Protein AF-A0A3A5BA33-F1 (afdb_monomer_lite)

Structure (mmCIF, N/CA/C/O backbone):
data_AF-A0A3A5BA33-F1
#
_entry.id   AF-A0A3A5BA33-F1
#
loop_
_atom_site.group_PDB
_atom_site.id
_atom_site.type_symbol
_atom_site.label_atom_id
_atom_site.label_alt_id
_atom_site.label_comp_id
_atom_site.label_asym_id
_atom_site.label_entity_id
_atom_site.label_seq_id
_atom_site.pdbx_PDB_ins_code
_atom_site.Cartn_x
_atom_site.Cartn_y
_atom_site.Cartn_z
_atom_site.occupancy
_atom_site.B_iso_or_equiv
_atom_site.auth_seq_id
_atom_site.auth_comp_id
_atom_site.auth_asym_id
_atom_site.auth_atom_id
_atom_site.pdbx_PDB_model_num
ATOM 1 N N . MET A 1 1 ? -35.620 1.285 -36.862 1.00 45.31 1 MET A N 1
ATOM 2 C CA . MET A 1 1 ? -35.862 0.108 -36.001 1.00 45.31 1 MET A CA 1
ATOM 3 C C . MET A 1 1 ? -34.728 0.017 -34.991 1.00 45.31 1 MET A C 1
ATOM 5 O O . MET A 1 1 ? -33.613 -0.303 -35.372 1.00 45.31 1 MET A O 1
ATOM 9 N N . THR A 1 2 ? -34.977 0.395 -33.740 1.00 48.56 2 THR A N 1
ATOM 10 C CA . THR A 1 2 ? -34.015 0.332 -32.630 1.00 48.56 2 THR A CA 1
ATOM 11 C C . THR A 1 2 ? -34.179 -1.003 -31.908 1.00 48.56 2 THR A C 1
ATOM 13 O O . THR A 1 2 ? -35.131 -1.205 -31.159 1.00 48.56 2 THR A O 1
ATOM 16 N N . THR A 1 3 ? -33.273 -1.949 -32.148 1.00 50.78 3 THR A N 1
ATOM 17 C CA . THR A 1 3 ? -33.215 -3.200 -31.384 1.00 50.78 3 THR A CA 1
ATOM 18 C C . THR A 1 3 ? -32.638 -2.907 -30.003 1.00 50.78 3 THR A C 1
ATOM 20 O O . THR A 1 3 ? -31.429 -2.738 -29.847 1.00 50.78 3 THR A O 1
ATOM 23 N N . ALA A 1 4 ? -33.508 -2.812 -28.997 1.00 50.12 4 ALA A N 1
ATOM 24 C CA . ALA A 1 4 ? -33.097 -2.751 -27.603 1.00 50.12 4 ALA A CA 1
ATOM 25 C C . ALA A 1 4 ? -32.413 -4.074 -27.224 1.00 50.12 4 ALA A C 1
ATOM 27 O O . ALA A 1 4 ? -33.044 -5.131 -27.214 1.00 50.12 4 ALA A O 1
ATOM 28 N N . PHE A 1 5 ? -31.116 -4.022 -26.916 1.00 50.19 5 PHE A N 1
ATOM 29 C CA . PHE A 1 5 ? -30.411 -5.137 -26.292 1.00 50.19 5 PHE A CA 1
ATOM 30 C C . PHE A 1 5 ? -31.021 -5.374 -24.904 1.00 50.19 5 PHE A C 1
ATOM 32 O O . PHE A 1 5 ? -30.797 -4.604 -23.971 1.00 50.19 5 PHE A O 1
ATOM 39 N N . SER A 1 6 ? -31.821 -6.432 -24.765 1.00 60.12 6 SER A N 1
ATOM 40 C CA . SER A 1 6 ? -32.267 -6.915 -23.459 1.00 60.12 6 SER A CA 1
ATOM 41 C C . SER A 1 6 ? -31.045 -7.444 -22.710 1.00 60.12 6 SER A C 1
ATOM 43 O O . SER A 1 6 ? -30.457 -8.457 -23.095 1.00 60.12 6 SER A O 1
ATOM 45 N N . ALA A 1 7 ? -30.617 -6.729 -21.669 1.00 63.56 7 ALA A N 1
ATOM 46 C CA . ALA A 1 7 ? -29.543 -7.189 -20.803 1.00 63.56 7 ALA A CA 1
ATOM 47 C C . ALA A 1 7 ? -29.973 -8.508 -20.146 1.00 63.56 7 ALA A C 1
ATOM 49 O O . ALA A 1 7 ? -30.936 -8.557 -19.378 1.00 63.56 7 ALA A O 1
ATOM 50 N N . LYS A 1 8 ? -29.265 -9.593 -20.474 1.00 69.50 8 LYS A N 1
ATOM 51 C CA . LYS A 1 8 ? -29.532 -10.925 -19.930 1.00 69.50 8 LYS A CA 1
ATOM 52 C C . LYS A 1 8 ? -29.418 -10.864 -18.405 1.00 69.50 8 LYS A C 1
ATOM 54 O O . LYS A 1 8 ? -28.415 -10.377 -17.883 1.00 69.50 8 LYS A O 1
ATOM 59 N N . ALA A 1 9 ? -30.447 -11.338 -17.701 1.00 68.19 9 ALA A N 1
ATOM 60 C CA . ALA A 1 9 ? -30.462 -11.318 -16.244 1.00 68.19 9 ALA A CA 1
ATOM 61 C C . ALA A 1 9 ? -29.200 -12.009 -15.686 1.00 68.19 9 ALA A C 1
ATOM 63 O O . ALA A 1 9 ? -28.807 -13.064 -16.199 1.00 68.19 9 ALA A O 1
ATOM 64 N N . PRO A 1 10 ? -28.552 -11.439 -14.653 1.00 70.62 10 PRO A N 1
ATOM 65 C CA . PRO A 1 10 ? -27.340 -12.014 -14.085 1.00 70.62 10 PRO A CA 1
ATOM 66 C C . PRO A 1 10 ? -27.610 -13.434 -13.579 1.00 70.62 10 PRO A C 1
ATOM 68 O O . PRO A 1 10 ? -28.709 -13.731 -13.110 1.00 70.62 10 PRO A O 1
ATOM 71 N N . GLY A 1 11 ? -26.616 -14.319 -13.679 1.00 81.31 11 GLY A N 1
ATOM 72 C CA . GLY A 1 11 ? -26.767 -15.730 -13.314 1.00 81.31 11 GLY A CA 1
ATOM 73 C C . GLY A 1 11 ? -27.239 -15.933 -11.868 1.00 81.31 11 GLY A C 1
ATOM 74 O O . GLY A 1 11 ? -26.974 -15.109 -10.991 1.00 81.31 11 GLY A O 1
ATOM 75 N N . ARG A 1 12 ? -27.908 -17.065 -11.603 1.00 82.00 12 ARG A N 1
ATOM 76 C CA . ARG A 1 12 ? -28.512 -17.409 -10.295 1.00 82.00 12 ARG A CA 1
ATOM 77 C C . ARG A 1 12 ? -27.544 -17.246 -9.112 1.00 82.00 12 ARG A C 1
ATOM 79 O O . ARG A 1 12 ? -27.952 -16.844 -8.029 1.00 82.00 12 ARG A O 1
ATOM 86 N N . TRP A 1 13 ? -26.255 -17.507 -9.335 1.00 72.12 13 TRP A N 1
ATOM 87 C CA . TRP A 1 13 ? -25.196 -17.355 -8.335 1.00 72.12 13 TRP A CA 1
ATOM 88 C C . TRP A 1 13 ? -24.899 -15.883 -7.992 1.00 72.12 13 TRP A C 1
ATOM 90 O O . TRP A 1 13 ? -24.805 -15.542 -6.816 1.00 72.12 13 TRP A O 1
ATOM 100 N N . VAL A 1 14 ? -24.848 -14.988 -8.988 1.00 74.00 14 VAL A N 1
ATOM 101 C CA . VAL A 1 14 ? -24.676 -13.537 -8.780 1.00 74.00 14 VAL A CA 1
ATOM 102 C C . VAL A 1 14 ? -25.861 -12.977 -7.999 1.00 74.00 14 VAL A C 1
ATOM 104 O O . VAL A 1 14 ? -25.680 -12.215 -7.051 1.00 74.00 14 VAL A O 1
ATOM 107 N N . GLN A 1 15 ? -27.076 -13.398 -8.360 1.00 79.50 15 GLN A N 1
ATOM 108 C CA . GLN A 1 15 ? -28.296 -12.994 -7.660 1.00 79.50 15 GLN A CA 1
ATOM 109 C C . GLN A 1 15 ? -28.296 -13.468 -6.202 1.00 79.50 15 GLN A C 1
ATOM 111 O O . GLN A 1 15 ? -28.684 -12.708 -5.317 1.00 79.50 15 GLN A O 1
ATOM 116 N N . SER A 1 16 ? -27.806 -14.683 -5.937 1.00 84.44 16 SER A N 1
ATOM 117 C CA . SER A 1 16 ? -27.668 -15.213 -4.577 1.00 84.44 16 SER A CA 1
ATOM 118 C C . SER A 1 16 ? -26.686 -14.393 -3.738 1.00 84.44 16 SER A C 1
ATOM 120 O O . SER A 1 16 ? -27.016 -14.024 -2.615 1.00 84.44 16 SER A O 1
ATOM 122 N N . ILE A 1 17 ? -25.504 -14.069 -4.273 1.00 80.38 17 ILE A N 1
ATOM 123 C CA . ILE A 1 17 ? -24.504 -13.256 -3.561 1.00 80.38 17 ILE A CA 1
ATOM 124 C C . ILE A 1 17 ? -25.058 -11.855 -3.285 1.00 80.38 17 ILE A C 1
ATOM 126 O O . ILE A 1 17 ? -24.987 -11.370 -2.155 1.00 80.38 17 ILE A O 1
ATOM 130 N N . ALA A 1 18 ? -25.658 -11.220 -4.295 1.00 77.31 18 ALA A N 1
ATOM 131 C CA . ALA A 1 18 ? -26.282 -9.910 -4.147 1.00 77.31 18 ALA A CA 1
ATOM 132 C C . ALA A 1 18 ? -27.419 -9.932 -3.109 1.00 77.31 18 ALA A C 1
ATOM 134 O O . ALA A 1 18 ? -27.542 -9.003 -2.309 1.00 77.31 18 ALA A O 1
ATOM 135 N N . GLY A 1 19 ? -28.213 -11.007 -3.085 1.00 77.31 19 GLY A N 1
ATOM 136 C CA . GLY A 1 19 ? -29.248 -11.251 -2.083 1.00 77.31 19 GLY A CA 1
ATOM 137 C C . GLY A 1 19 ? -28.677 -11.330 -0.669 1.00 77.31 19 GLY A C 1
ATOM 138 O O . GLY A 1 19 ? -29.121 -10.582 0.201 1.00 77.31 19 GLY A O 1
ATOM 139 N N . SER A 1 20 ? -27.648 -12.153 -0.453 1.00 79.62 20 SER A N 1
ATOM 140 C CA . SER A 1 20 ? -26.980 -12.285 0.849 1.00 79.62 20 SER A CA 1
ATOM 141 C C . SER A 1 20 ? -26.376 -10.963 1.326 1.00 79.62 20 SER A C 1
ATOM 143 O O . SER A 1 20 ? -26.617 -10.552 2.459 1.00 79.62 20 SER A O 1
ATOM 145 N N . LEU A 1 21 ? -25.668 -10.235 0.455 1.00 79.62 21 LEU A N 1
ATOM 146 C CA . LEU A 1 21 ? -25.101 -8.922 0.789 1.00 79.62 21 LEU A CA 1
ATOM 147 C C . LEU A 1 21 ? -26.187 -7.897 1.139 1.00 79.62 21 LEU A C 1
ATOM 149 O O . LEU A 1 21 ? -26.013 -7.090 2.055 1.00 79.62 21 LEU A O 1
ATOM 153 N N . ARG A 1 22 ? -27.326 -7.929 0.439 1.00 80.56 22 ARG A N 1
ATOM 154 C CA . ARG A 1 22 ? -28.466 -7.052 0.732 1.00 80.56 22 ARG A CA 1
ATOM 155 C C . ARG A 1 22 ? -29.096 -7.386 2.082 1.00 80.56 22 ARG A C 1
ATOM 157 O O . ARG A 1 22 ? -29.464 -6.465 2.808 1.00 80.56 22 ARG A O 1
ATOM 164 N N . THR A 1 23 ? -29.206 -8.667 2.420 1.00 79.88 23 THR A N 1
ATOM 165 C CA . THR A 1 23 ? -29.701 -9.127 3.723 1.00 79.88 23 THR A CA 1
ATOM 166 C C . THR A 1 23 ? -28.765 -8.691 4.849 1.00 79.88 23 THR A C 1
ATOM 168 O O . THR A 1 23 ? -29.213 -8.011 5.770 1.00 79.88 23 THR A O 1
ATOM 171 N N . GLU A 1 24 ? -27.461 -8.948 4.736 1.00 79.38 24 GLU A N 1
ATOM 172 C CA . GLU A 1 24 ? -26.465 -8.505 5.724 1.00 79.38 24 GLU A CA 1
ATOM 173 C C . GLU A 1 24 ? -26.444 -6.978 5.877 1.00 79.38 24 GLU A C 1
ATOM 175 O O . GLU A 1 24 ? -26.423 -6.464 6.995 1.00 79.38 24 GLU A O 1
ATOM 180 N N . SER A 1 25 ? -26.543 -6.225 4.775 1.00 81.19 25 SER A N 1
ATOM 181 C CA . SER A 1 25 ? -26.645 -4.762 4.836 1.00 81.19 25 SER A CA 1
ATOM 182 C C . SER A 1 25 ? -27.906 -4.282 5.555 1.00 81.19 25 SER A C 1
ATOM 184 O O . SER A 1 25 ? -27.864 -3.207 6.149 1.00 81.19 25 SER A O 1
ATOM 186 N N . LYS A 1 26 ? -29.027 -5.009 5.469 1.00 81.25 26 LYS A N 1
ATOM 187 C CA . LYS A 1 26 ? -30.270 -4.658 6.177 1.00 81.25 26 LYS A CA 1
ATOM 188 C C . LYS A 1 26 ? -30.182 -4.976 7.667 1.00 81.25 26 LYS A C 1
ATOM 190 O O . LYS A 1 26 ? -30.697 -4.208 8.467 1.00 81.25 26 LYS A O 1
ATOM 195 N N . ILE A 1 27 ? -29.541 -6.090 8.021 1.00 83.94 27 ILE A N 1
ATOM 196 C CA . ILE A 1 27 ? -29.442 -6.558 9.409 1.00 83.94 27 ILE A CA 1
ATOM 197 C C . ILE A 1 27 ? -28.356 -5.789 10.172 1.00 83.94 27 ILE A C 1
ATOM 199 O O . ILE A 1 27 ? -28.574 -5.375 11.305 1.00 83.94 27 ILE A O 1
ATOM 203 N N . ARG A 1 28 ? -27.178 -5.605 9.562 1.00 83.56 28 ARG A N 1
ATOM 204 C CA . ARG A 1 28 ? -25.961 -5.101 10.230 1.00 83.56 28 ARG A CA 1
ATOM 205 C C . ARG A 1 28 ? -25.471 -3.747 9.710 1.00 83.56 28 ARG A C 1
ATOM 207 O O . ARG A 1 28 ? -24.575 -3.151 10.301 1.00 83.56 28 ARG A O 1
ATOM 214 N N . GLY A 1 29 ? -26.046 -3.248 8.616 1.00 85.88 29 GLY A N 1
ATOM 215 C CA . GLY A 1 29 ? -25.705 -1.952 8.027 1.00 85.88 29 GLY A CA 1
ATOM 216 C C . GLY A 1 29 ? -24.531 -1.981 7.039 1.00 85.88 29 GLY A C 1
ATOM 217 O O . GLY A 1 29 ? -23.688 -2.878 7.024 1.00 85.88 29 GLY A O 1
ATOM 218 N N . ARG A 1 30 ? -24.443 -0.939 6.203 1.00 84.75 30 ARG A N 1
ATOM 219 C CA . ARG A 1 30 ? -23.340 -0.738 5.239 1.00 84.75 30 ARG A CA 1
ATOM 220 C C . ARG A 1 30 ? -21.959 -0.576 5.900 1.00 84.75 30 ARG A C 1
ATOM 222 O O . ARG A 1 30 ? -20.997 -1.097 5.334 1.00 84.75 30 ARG A O 1
ATOM 229 N N . PRO A 1 31 ? -21.819 0.078 7.074 1.00 84.94 31 PRO A N 1
ATOM 230 C CA . PRO A 1 31 ? -20.528 0.176 7.755 1.00 84.94 31 PRO A CA 1
ATOM 231 C C . PRO A 1 31 ? -19.942 -1.186 8.146 1.00 84.94 31 PRO A C 1
ATOM 233 O O . PRO A 1 31 ? -18.729 -1.365 8.047 1.00 84.94 31 PRO A O 1
ATOM 236 N N . PHE A 1 32 ? -20.786 -2.159 8.516 1.00 88.25 32 PHE A N 1
ATOM 237 C CA . PHE A 1 32 ? -20.356 -3.527 8.819 1.00 88.25 32 PHE A CA 1
ATOM 238 C C . PHE A 1 32 ? -19.726 -4.204 7.595 1.00 88.25 32 PHE A C 1
ATOM 240 O O . PHE A 1 32 ? -18.617 -4.733 7.683 1.00 88.25 32 PHE A O 1
ATOM 247 N N . LEU A 1 33 ? -20.388 -4.125 6.435 1.00 91.38 33 LEU A N 1
ATOM 248 C CA . LEU A 1 33 ? -19.847 -4.659 5.181 1.00 91.38 33 LEU A CA 1
ATOM 249 C C . LEU A 1 33 ? -18.532 -3.973 4.798 1.00 91.38 33 LEU A C 1
ATOM 251 O O . LEU A 1 33 ? -17.579 -4.645 4.411 1.00 91.38 33 LEU A O 1
ATOM 255 N N . ALA A 1 34 ? -18.453 -2.649 4.957 1.00 93.19 34 ALA A N 1
ATOM 256 C CA . ALA A 1 34 ? -17.237 -1.899 4.663 1.00 93.19 34 ALA A CA 1
ATOM 257 C C . ALA A 1 34 ? -16.069 -2.298 5.587 1.00 93.19 34 ALA A C 1
ATOM 259 O O . ALA A 1 34 ? -14.928 -2.428 5.135 1.00 93.19 34 ALA A O 1
ATOM 260 N N . ALA A 1 35 ? -16.344 -2.546 6.870 1.00 92.12 35 ALA A N 1
ATOM 261 C CA . ALA A 1 35 ? -15.345 -3.034 7.817 1.00 92.12 35 ALA A CA 1
ATOM 262 C C . ALA A 1 35 ? -14.827 -4.432 7.434 1.00 92.12 35 ALA A C 1
ATOM 264 O O . ALA A 1 35 ? -13.615 -4.652 7.435 1.00 92.12 35 ALA A O 1
ATOM 265 N N . TRP A 1 36 ? -15.710 -5.354 7.042 1.00 94.88 36 TRP A N 1
ATOM 266 C CA . TRP A 1 36 ? -15.307 -6.683 6.567 1.00 94.88 36 TRP A CA 1
ATOM 267 C C . TRP A 1 36 ? -14.510 -6.629 5.269 1.00 94.88 36 TRP A C 1
ATOM 269 O O . TRP A 1 36 ? -13.433 -7.219 5.189 1.00 94.88 36 TRP A O 1
ATOM 279 N N . ALA A 1 37 ? -14.983 -5.866 4.284 1.00 96.69 37 ALA A N 1
ATOM 280 C CA . ALA A 1 37 ? -14.265 -5.676 3.031 1.00 96.69 37 ALA A CA 1
ATOM 281 C C . ALA A 1 37 ? -12.861 -5.095 3.264 1.00 96.69 37 ALA A C 1
ATOM 283 O O . ALA A 1 37 ? -11.931 -5.464 2.558 1.00 96.69 37 ALA A O 1
ATOM 284 N N . HIS A 1 38 ? -12.675 -4.239 4.277 1.00 97.94 38 HIS A N 1
ATOM 285 C CA . HIS A 1 38 ? -11.367 -3.658 4.600 1.00 97.94 38 HIS A CA 1
ATOM 286 C C . HIS A 1 38 ? -10.391 -4.681 5.184 1.00 97.94 38 HIS A C 1
ATOM 288 O O . HIS A 1 38 ? -9.204 -4.657 4.862 1.00 97.94 38 HIS A O 1
ATOM 294 N N . ARG A 1 39 ? -10.892 -5.605 6.012 1.00 98.12 39 ARG A N 1
ATOM 295 C CA . ARG A 1 39 ? -10.098 -6.719 6.553 1.00 98.12 39 ARG A CA 1
ATOM 296 C C . ARG A 1 39 ? -9.702 -7.689 5.450 1.00 98.12 39 ARG A C 1
ATOM 298 O O . ARG A 1 39 ? -8.534 -8.039 5.345 1.00 98.12 39 ARG A O 1
ATOM 305 N N . ILE A 1 40 ? -10.666 -8.080 4.615 1.00 98.31 40 ILE A N 1
ATOM 306 C CA . ILE A 1 40 ? -10.432 -8.991 3.490 1.00 98.31 40 ILE A CA 1
ATOM 307 C C . ILE A 1 40 ? -9.439 -8.366 2.511 1.00 98.31 40 ILE A C 1
ATOM 309 O O . ILE A 1 40 ? -8.470 -9.024 2.144 1.00 98.31 40 ILE A O 1
ATOM 313 N N . SER A 1 41 ? -9.618 -7.091 2.142 1.00 98.69 41 SER A N 1
ATOM 314 C CA . SER A 1 41 ? -8.661 -6.408 1.273 1.00 98.69 41 SER A CA 1
ATOM 315 C C . SER A 1 41 ? -7.279 -6.333 1.918 1.00 98.69 41 SER A C 1
ATOM 317 O O . SER A 1 41 ? -6.301 -6.640 1.255 1.00 98.69 41 SER A O 1
ATOM 319 N N . GLY A 1 42 ? -7.183 -6.039 3.218 1.00 98.62 42 GLY A N 1
ATOM 320 C CA . GLY A 1 42 ? -5.911 -6.052 3.944 1.00 98.62 42 GLY A CA 1
ATOM 321 C C . GLY A 1 42 ? -5.204 -7.411 3.896 1.00 98.62 42 GLY A C 1
ATOM 322 O O . GLY A 1 42 ? -4.016 -7.464 3.599 1.00 98.62 42 GLY A O 1
ATOM 323 N N . ILE A 1 43 ? -5.930 -8.513 4.116 1.00 98.69 43 ILE A N 1
ATOM 324 C CA . ILE A 1 43 ? -5.374 -9.875 4.029 1.00 98.69 43 ILE A CA 1
ATOM 325 C C . ILE A 1 43 ? -4.874 -10.168 2.610 1.00 98.69 43 ILE A C 1
ATOM 327 O O . ILE A 1 43 ? -3.740 -10.613 2.445 1.00 98.69 43 ILE A O 1
ATOM 331 N N . VAL A 1 44 ? -5.690 -9.878 1.589 1.00 98.62 44 VAL A N 1
ATOM 332 C CA . VAL A 1 44 ? -5.309 -10.058 0.177 1.00 98.62 44 VAL A CA 1
ATOM 333 C C . VAL A 1 44 ? -4.046 -9.262 -0.151 1.00 98.62 44 VAL A C 1
ATOM 335 O O . VAL A 1 44 ? -3.134 -9.799 -0.772 1.00 98.62 44 VAL A O 1
ATOM 338 N N . L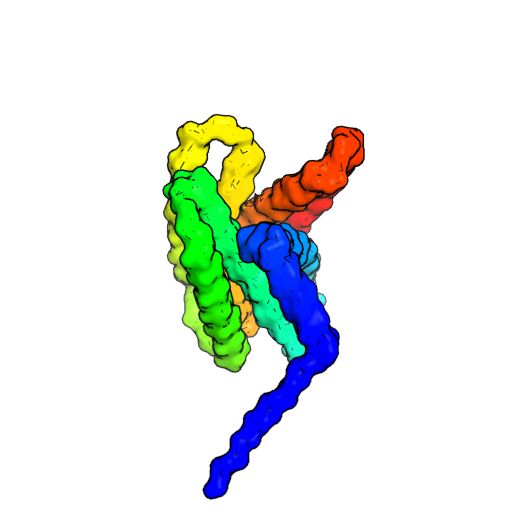EU A 1 45 ? -3.957 -8.012 0.307 1.00 98.75 45 LEU A N 1
ATOM 339 C CA . LEU A 1 45 ? -2.799 -7.155 0.065 1.00 98.75 45 LEU A CA 1
ATOM 340 C C . LEU A 1 45 ? -1.541 -7.646 0.778 1.00 98.75 45 LEU A C 1
ATOM 342 O O . LEU A 1 45 ? -0.471 -7.579 0.188 1.00 98.75 45 LEU A O 1
ATOM 346 N N . VAL A 1 46 ? -1.635 -8.176 2.001 1.00 98.69 46 VAL A N 1
ATOM 347 C CA . VAL A 1 46 ? -0.460 -8.749 2.679 1.00 98.69 46 VAL A CA 1
ATOM 348 C C . VAL A 1 46 ? 0.064 -9.970 1.925 1.00 98.69 46 VAL A C 1
ATOM 350 O O . VAL A 1 46 ? 1.263 -10.056 1.663 1.00 98.69 46 VAL A O 1
ATOM 353 N N . LEU A 1 47 ? -0.830 -10.875 1.515 1.00 98.44 47 LEU A N 1
ATOM 354 C CA . LEU A 1 47 ? -0.451 -12.034 0.703 1.00 98.44 47 LEU A CA 1
ATOM 355 C C . LEU A 1 47 ? 0.173 -11.600 -0.629 1.00 98.44 47 LEU A C 1
ATOM 357 O O . LEU A 1 47 ? 1.190 -12.158 -1.043 1.00 98.44 47 LEU A O 1
ATOM 361 N N . TYR A 1 48 ? -0.398 -10.576 -1.268 1.00 98.44 48 TYR A N 1
ATOM 362 C CA . TYR A 1 48 ? 0.154 -10.019 -2.494 1.00 98.44 48 TYR A CA 1
ATOM 363 C C . TYR A 1 48 ? 1.528 -9.385 -2.274 1.00 98.44 48 TYR A C 1
ATOM 365 O O . TYR A 1 48 ? 2.426 -9.645 -3.060 1.00 98.44 48 TYR A O 1
ATOM 373 N N . VAL A 1 49 ? 1.740 -8.609 -1.208 1.00 98.44 49 VAL A N 1
ATOM 374 C CA . VAL A 1 49 ? 3.046 -7.998 -0.901 1.00 98.44 49 VAL A CA 1
ATOM 375 C C . VAL A 1 49 ? 4.117 -9.069 -0.709 1.00 98.44 49 VAL A C 1
ATOM 377 O O . VAL A 1 49 ? 5.219 -8.929 -1.231 1.00 98.44 49 VAL A O 1
ATOM 380 N N . TRP A 1 50 ? 3.803 -10.170 -0.026 1.00 98.06 50 TRP A N 1
ATOM 381 C CA . TRP A 1 50 ? 4.728 -11.299 0.096 1.00 98.06 50 TRP A CA 1
ATOM 382 C C . TRP A 1 50 ? 5.058 -11.922 -1.263 1.00 98.06 50 TRP A C 1
ATOM 384 O O . TRP A 1 50 ? 6.231 -12.070 -1.602 1.00 98.06 50 TRP A O 1
ATOM 394 N N . PHE A 1 51 ? 4.044 -12.222 -2.076 1.00 97.81 51 PHE A N 1
ATOM 395 C CA . PHE A 1 51 ? 4.235 -12.714 -3.444 1.00 97.81 51 PHE A CA 1
ATOM 396 C C . PHE A 1 51 ? 5.050 -11.739 -4.315 1.00 97.81 51 PHE A C 1
ATOM 398 O O . PHE A 1 51 ? 5.946 -12.147 -5.058 1.00 97.81 51 PHE A O 1
ATOM 405 N N . HIS A 1 52 ? 4.780 -10.445 -4.183 1.00 97.06 52 HIS A N 1
ATOM 406 C CA . HIS A 1 52 ? 5.435 -9.369 -4.910 1.00 97.06 52 HIS A CA 1
ATOM 407 C C . HIS A 1 52 ? 6.919 -9.271 -4.543 1.00 97.06 52 HIS A C 1
ATOM 409 O O . HIS A 1 52 ? 7.763 -9.248 -5.435 1.00 97.06 52 HIS A O 1
ATOM 415 N N . LEU A 1 53 ? 7.267 -9.324 -3.252 1.00 97.62 53 LEU A N 1
ATOM 416 C CA . LEU A 1 53 ? 8.664 -9.335 -2.803 1.00 97.62 53 LEU A CA 1
ATOM 417 C C . LEU A 1 53 ? 9.424 -10.580 -3.285 1.00 97.62 53 LEU A C 1
ATOM 419 O O . LEU A 1 53 ? 10.585 -10.466 -3.676 1.00 97.62 53 LEU A O 1
ATOM 423 N N . LEU A 1 54 ? 8.785 -11.756 -3.314 1.00 96.69 54 LEU A N 1
ATOM 424 C CA . LEU A 1 54 ? 9.401 -12.965 -3.884 1.00 96.69 54 LEU A CA 1
ATOM 425 C C . LEU A 1 54 ? 9.634 -12.825 -5.388 1.00 96.69 54 LEU A C 1
ATOM 427 O O . LEU A 1 54 ? 10.695 -13.205 -5.877 1.00 96.69 54 LEU A O 1
ATOM 431 N N . THR A 1 55 ? 8.678 -12.251 -6.113 1.00 96.56 55 THR A N 1
ATOM 432 C CA . THR A 1 55 ? 8.822 -11.985 -7.548 1.00 96.56 55 THR A CA 1
ATOM 433 C C . THR A 1 55 ? 9.969 -11.010 -7.806 1.00 96.56 55 THR A C 1
ATOM 435 O O . THR A 1 55 ? 10.860 -11.311 -8.600 1.00 96.56 55 THR A O 1
ATOM 438 N N . LEU A 1 56 ? 9.997 -9.877 -7.098 1.00 96.12 56 LEU A N 1
ATOM 439 C CA . LEU A 1 56 ? 11.049 -8.868 -7.236 1.00 96.12 56 LEU A CA 1
ATOM 440 C C . LEU A 1 56 ? 12.425 -9.395 -6.825 1.00 96.12 56 LEU A C 1
ATOM 442 O O . LEU A 1 56 ? 13.427 -8.969 -7.390 1.00 96.12 56 LEU A O 1
ATOM 446 N N . SER A 1 57 ? 12.499 -10.358 -5.900 1.00 95.31 57 SER A N 1
ATOM 447 C CA . SER A 1 57 ? 13.775 -10.985 -5.532 1.00 95.31 57 SER A CA 1
ATOM 448 C C . SER A 1 57 ? 14.477 -11.665 -6.716 1.00 95.31 57 SER A C 1
ATOM 450 O O . SER A 1 57 ? 15.693 -11.832 -6.679 1.00 95.31 57 SER A O 1
ATOM 452 N N . ALA A 1 58 ? 13.748 -11.999 -7.790 1.00 95.62 58 ALA A N 1
ATOM 453 C CA . ALA A 1 58 ? 14.331 -12.532 -9.017 1.00 95.62 58 ALA A CA 1
ATOM 454 C C . ALA A 1 58 ? 15.117 -11.490 -9.832 1.00 95.62 58 ALA A C 1
ATOM 456 O O . ALA A 1 58 ? 15.836 -11.894 -10.735 1.00 95.62 58 ALA A O 1
ATOM 457 N N . LEU A 1 59 ? 15.052 -10.188 -9.518 1.00 95.12 59 LEU A N 1
ATOM 458 C CA . LEU A 1 59 ? 15.847 -9.153 -10.202 1.00 95.12 59 LEU A CA 1
ATOM 459 C C . LEU A 1 59 ? 17.365 -9.368 -10.080 1.00 95.12 59 LEU A C 1
ATOM 461 O O . LEU A 1 59 ? 18.109 -8.870 -10.920 1.00 95.12 59 LEU A O 1
ATOM 465 N N . SER A 1 60 ? 17.834 -10.143 -9.092 1.00 91.81 60 SER A N 1
ATOM 466 C CA . SER A 1 60 ? 19.243 -10.560 -9.016 1.00 91.81 60 SER A CA 1
ATOM 467 C C . SER A 1 60 ? 19.678 -11.454 -10.187 1.00 91.81 60 SER A C 1
ATOM 469 O O . SER A 1 60 ? 20.870 -11.642 -10.403 1.00 91.81 60 SER A O 1
ATOM 471 N N . ASP A 1 61 ? 18.718 -12.030 -10.913 1.00 94.00 61 ASP A N 1
ATOM 472 C CA . ASP A 1 61 ? 18.894 -12.774 -12.159 1.00 94.00 61 ASP A CA 1
ATOM 473 C C . ASP A 1 61 ? 17.916 -12.208 -13.213 1.00 94.00 61 ASP A C 1
ATOM 475 O O . ASP A 1 61 ? 16.777 -12.678 -13.337 1.00 94.00 61 ASP A O 1
ATOM 479 N N . PRO A 1 62 ? 18.329 -11.180 -13.983 1.00 94.19 62 PRO A N 1
ATOM 480 C CA . PRO A 1 62 ? 17.458 -10.508 -14.946 1.00 94.19 62 PRO A CA 1
ATOM 481 C C . PRO A 1 62 ? 16.805 -11.450 -15.966 1.00 94.19 62 PRO A C 1
ATOM 483 O O . PRO A 1 62 ? 15.670 -11.211 -16.378 1.00 94.19 62 PRO A O 1
ATOM 486 N N . ALA A 1 63 ? 17.476 -12.541 -16.352 1.00 95.19 63 ALA A N 1
ATOM 487 C CA . ALA A 1 63 ? 16.913 -13.518 -17.281 1.00 95.19 63 ALA A CA 1
ATOM 488 C C . ALA A 1 63 ? 15.715 -14.247 -16.656 1.00 95.19 63 ALA A C 1
ATOM 490 O O . ALA A 1 63 ? 14.665 -14.387 -17.291 1.00 95.19 63 ALA A O 1
ATOM 491 N N . ARG A 1 64 ? 15.839 -14.652 -15.387 1.00 95.31 64 ARG A N 1
ATOM 492 C CA . ARG A 1 64 ? 14.741 -15.261 -14.628 1.00 95.31 64 ARG A CA 1
ATOM 493 C C . ARG A 1 64 ? 13.596 -14.283 -14.383 1.00 95.31 64 ARG A C 1
ATOM 495 O O . ARG A 1 64 ? 12.439 -14.665 -14.556 1.00 95.31 64 ARG A O 1
ATOM 502 N N . PHE A 1 65 ? 13.897 -13.039 -14.009 1.00 96.56 65 PHE A N 1
ATOM 503 C CA . PHE A 1 65 ? 12.869 -12.012 -13.823 1.00 96.56 65 PHE A CA 1
ATOM 504 C C . PHE A 1 65 ? 12.072 -11.779 -15.112 1.00 96.56 65 PHE A C 1
ATOM 506 O O . PHE A 1 65 ? 10.843 -11.858 -15.104 1.00 96.56 65 PHE A O 1
ATOM 513 N N . ASN A 1 66 ? 12.761 -11.598 -16.240 1.00 95.69 66 ASN A N 1
ATOM 514 C CA . ASN A 1 66 ? 12.118 -11.399 -17.539 1.00 95.69 66 ASN A CA 1
ATOM 515 C C . ASN A 1 66 ? 11.269 -12.614 -17.961 1.00 95.69 66 ASN A C 1
ATOM 517 O O . ASN A 1 66 ? 10.210 -12.446 -18.567 1.00 95.69 66 ASN A O 1
ATOM 521 N N . ALA A 1 67 ? 11.673 -13.839 -17.602 1.00 95.81 67 ALA A N 1
ATOM 522 C CA . ALA A 1 67 ? 10.856 -15.031 -17.829 1.00 95.81 67 ALA A CA 1
ATOM 523 C C . ALA A 1 67 ? 9.535 -15.000 -17.035 1.00 95.81 67 ALA A C 1
ATOM 525 O O . ALA A 1 67 ? 8.492 -15.358 -17.584 1.00 95.81 67 ALA A O 1
ATOM 526 N N . TYR A 1 68 ? 9.548 -14.527 -15.782 1.00 96.44 68 TYR A N 1
ATOM 527 C CA . TYR A 1 68 ? 8.317 -14.303 -15.011 1.00 96.44 68 TYR A CA 1
ATOM 528 C C . TYR A 1 68 ? 7.451 -13.205 -15.629 1.00 96.44 68 TYR A C 1
ATOM 530 O O . TYR A 1 68 ? 6.252 -13.409 -15.817 1.00 96.44 68 TYR A O 1
ATOM 538 N N . MET A 1 69 ? 8.052 -12.080 -16.022 1.00 96.94 69 MET A N 1
ATOM 539 C CA . MET A 1 69 ? 7.322 -10.965 -16.635 1.00 96.94 69 MET A CA 1
ATOM 540 C C . MET A 1 69 ? 6.693 -11.342 -17.980 1.00 96.94 69 MET A C 1
ATOM 542 O O . MET A 1 69 ? 5.616 -10.853 -18.310 1.00 96.94 69 MET A O 1
ATOM 546 N N . LYS A 1 70 ? 7.282 -12.284 -18.728 1.00 95.50 70 LYS A N 1
ATOM 547 C CA . LYS A 1 70 ? 6.651 -12.851 -19.930 1.00 95.50 70 LYS A CA 1
ATOM 548 C C . LYS A 1 70 ? 5.346 -13.589 -19.611 1.00 95.50 70 LYS A C 1
ATOM 550 O O . LYS A 1 70 ? 4.397 -13.507 -20.386 1.00 95.50 70 LYS A O 1
ATOM 555 N N . VAL A 1 71 ? 5.290 -14.307 -18.488 1.00 95.94 71 VAL A N 1
ATOM 556 C CA . VAL A 1 71 ? 4.060 -14.973 -18.029 1.00 95.94 71 VAL A CA 1
ATOM 557 C C . VAL A 1 71 ? 3.050 -13.936 -17.541 1.00 95.94 71 VAL A C 1
ATOM 559 O O . VAL A 1 71 ? 1.882 -13.994 -17.930 1.00 95.94 71 VAL A O 1
ATOM 562 N N . PHE A 1 72 ? 3.491 -12.962 -16.742 1.00 95.12 72 PHE A N 1
ATOM 563 C CA . PHE A 1 72 ? 2.610 -11.933 -16.176 1.00 95.12 72 PHE A CA 1
ATOM 564 C C . PHE A 1 72 ? 2.086 -10.942 -17.222 1.00 95.12 72 PHE A C 1
ATOM 566 O O . PHE A 1 72 ? 0.971 -10.451 -17.101 1.00 95.12 72 PHE A O 1
ATOM 573 N N . GLY A 1 73 ? 2.805 -10.757 -18.330 1.00 94.12 73 GLY A N 1
ATOM 574 C CA . GLY A 1 73 ? 2.326 -10.007 -19.491 1.00 94.12 73 GLY A CA 1
ATOM 575 C C . GLY A 1 73 ? 1.226 -10.708 -20.300 1.00 94.12 73 GLY A C 1
ATOM 576 O O . GLY A 1 73 ? 0.719 -10.129 -21.260 1.00 94.12 73 GLY A O 1
ATOM 577 N N . SER A 1 74 ? 0.842 -11.945 -19.962 1.00 95.56 74 SER A N 1
ATOM 578 C CA . SER A 1 74 ? -0.281 -12.615 -20.626 1.00 95.56 74 SER A CA 1
ATOM 579 C C . SER A 1 74 ? -1.632 -12.107 -20.111 1.00 95.56 74 SER A C 1
ATOM 581 O O . SER A 1 74 ? -1.779 -11.726 -18.950 1.00 95.56 74 SER A O 1
ATOM 583 N N . LEU A 1 75 ? -2.648 -12.128 -20.982 1.00 95.12 75 LEU A N 1
ATOM 584 C CA . LEU A 1 75 ? -3.954 -11.503 -20.739 1.00 95.12 75 LEU A CA 1
ATOM 585 C C . LEU A 1 75 ? -4.590 -11.826 -19.368 1.00 95.12 75 LEU A C 1
ATOM 587 O O . LEU A 1 75 ? -5.079 -10.893 -18.730 1.00 95.12 75 LEU A O 1
ATOM 591 N N . PRO A 1 76 ? -4.593 -13.083 -18.870 1.00 96.75 76 PRO A N 1
ATOM 592 C CA . PRO A 1 76 ? -5.177 -13.375 -17.563 1.00 96.75 76 PRO A CA 1
ATOM 593 C C . PRO A 1 76 ? -4.471 -12.642 -16.419 1.00 96.75 76 PRO A C 1
ATOM 595 O O . PRO A 1 76 ? -5.137 -12.163 -15.508 1.00 96.75 76 PRO A O 1
ATOM 598 N N . PHE A 1 77 ? -3.143 -12.529 -16.465 1.00 95.81 77 PHE A N 1
ATOM 599 C CA . PHE A 1 77 ? -2.364 -11.894 -15.404 1.00 95.81 77 PHE A CA 1
ATOM 600 C C . PHE A 1 77 ? -2.462 -10.372 -15.457 1.00 95.81 77 PHE A C 1
ATOM 602 O O . PHE A 1 77 ? -2.718 -9.769 -14.422 1.00 95.81 77 PHE A O 1
ATOM 609 N N . VAL A 1 78 ? -2.423 -9.765 -16.646 1.00 95.62 78 VAL A N 1
ATOM 610 C CA . VAL A 1 78 ? -2.683 -8.322 -16.810 1.00 95.62 78 VAL A CA 1
ATOM 611 C C . VAL A 1 78 ? -4.076 -7.952 -16.282 1.00 95.62 78 VAL A C 1
ATOM 613 O O . VAL A 1 78 ? -4.250 -6.946 -15.594 1.00 95.62 78 VAL A O 1
ATOM 616 N N . PHE A 1 79 ? -5.085 -8.792 -16.541 1.00 97.31 79 PHE A N 1
ATOM 617 C CA . PHE A 1 79 ? -6.417 -8.600 -15.968 1.00 97.31 79 PHE A CA 1
ATOM 618 C C . PHE A 1 79 ? -6.421 -8.730 -14.437 1.00 97.31 79 PHE A C 1
ATOM 620 O O . PHE A 1 79 ? -7.096 -7.953 -13.763 1.00 97.31 79 PHE A O 1
ATOM 627 N N . LEU A 1 80 ? -5.677 -9.689 -13.874 1.00 96.75 80 LEU A N 1
ATOM 628 C CA . LEU A 1 80 ? -5.548 -9.850 -12.423 1.00 96.75 80 LEU A CA 1
ATOM 629 C C . LEU A 1 80 ? -4.806 -8.678 -11.765 1.00 96.75 80 LEU A C 1
ATOM 631 O O . LEU A 1 80 ? -5.196 -8.275 -10.672 1.00 96.75 80 LEU A O 1
ATOM 635 N N . GLU A 1 81 ? -3.797 -8.102 -12.416 1.00 95.00 81 GLU A N 1
ATOM 636 C CA . GLU A 1 81 ? -3.096 -6.892 -11.962 1.00 95.00 81 GLU A CA 1
ATOM 637 C C . GLU A 1 81 ? -4.032 -5.680 -11.945 1.00 95.00 81 GLU A C 1
ATOM 639 O O . GLU A 1 81 ? -4.121 -4.967 -10.942 1.00 95.00 81 GLU A O 1
ATOM 644 N N . TRP A 1 82 ? -4.822 -5.496 -13.007 1.00 97.81 82 TRP A N 1
ATOM 645 C CA . TRP A 1 82 ? -5.868 -4.475 -13.023 1.00 97.81 82 TRP A CA 1
ATOM 646 C C . TRP A 1 82 ? -6.912 -4.716 -11.921 1.00 97.81 82 TRP A C 1
ATOM 648 O O . TRP A 1 82 ? -7.289 -3.793 -11.194 1.00 97.81 82 TRP A O 1
ATOM 658 N N . LEU A 1 83 ? -7.351 -5.965 -11.741 1.00 97.88 83 LEU A N 1
ATOM 659 C CA . LEU A 1 83 ? -8.316 -6.336 -10.706 1.00 97.88 83 LEU A CA 1
ATOM 660 C C . LEU A 1 83 ? -7.758 -6.111 -9.293 1.00 97.88 83 LEU A C 1
ATOM 662 O O . LEU A 1 83 ? -8.506 -5.704 -8.403 1.00 97.88 83 LEU A O 1
ATOM 666 N N . LEU A 1 84 ? -6.458 -6.323 -9.080 1.00 98.19 84 LEU A N 1
ATOM 667 C CA . LEU A 1 84 ? -5.772 -6.073 -7.812 1.00 98.19 84 LEU A CA 1
ATOM 668 C C . LEU A 1 84 ? -5.820 -4.595 -7.401 1.00 98.19 84 LEU A C 1
ATOM 670 O O . LEU A 1 84 ? -5.825 -4.288 -6.206 1.00 98.19 84 LEU A O 1
ATOM 674 N N . ALA A 1 85 ? -5.941 -3.667 -8.350 1.00 98.19 85 ALA A N 1
ATOM 675 C CA . ALA A 1 85 ? -6.118 -2.256 -8.027 1.00 98.19 85 ALA A CA 1
ATOM 676 C C . ALA A 1 85 ? -7.376 -2.001 -7.180 1.00 98.19 85 ALA A C 1
ATOM 678 O O . ALA A 1 85 ? -7.376 -1.083 -6.360 1.00 98.19 85 ALA A O 1
ATOM 679 N N . VAL A 1 86 ? -8.423 -2.828 -7.319 1.00 98.50 86 VAL A N 1
ATOM 680 C CA . VAL A 1 86 ? -9.676 -2.705 -6.555 1.00 98.50 86 VAL A CA 1
ATOM 681 C C . VAL A 1 86 ? -9.442 -2.854 -5.045 1.00 98.50 86 VAL A C 1
ATOM 683 O O . VAL A 1 86 ? -9.763 -1.911 -4.316 1.00 98.50 86 VAL A O 1
ATOM 686 N N . PRO A 1 87 ? -8.884 -3.967 -4.517 1.00 98.50 87 PRO A N 1
ATOM 687 C CA . PRO A 1 87 ? -8.581 -4.061 -3.095 1.00 98.50 87 PRO A CA 1
ATOM 688 C C . PRO A 1 87 ? -7.534 -3.038 -2.642 1.00 98.50 87 PRO A C 1
ATOM 690 O O . PRO A 1 87 ? -7.686 -2.549 -1.523 1.00 98.50 87 PRO A O 1
ATOM 693 N N . VAL A 1 88 ? -6.545 -2.658 -3.469 1.00 98.62 88 VAL A N 1
ATOM 694 C CA . VAL A 1 88 ? -5.565 -1.606 -3.115 1.00 98.62 88 VAL A CA 1
ATOM 695 C C . VAL A 1 88 ? -6.272 -0.281 -2.835 1.00 98.62 88 VAL A C 1
ATOM 697 O O . VAL A 1 88 ? -6.186 0.247 -1.721 1.00 98.62 88 VAL A O 1
ATOM 700 N N . ILE A 1 89 ? -7.006 0.246 -3.819 1.00 98.62 89 ILE A N 1
ATOM 701 C CA . ILE A 1 89 ? -7.608 1.576 -3.706 1.00 98.62 89 ILE A CA 1
ATOM 702 C C . ILE A 1 89 ? -8.750 1.586 -2.693 1.00 98.62 89 ILE A C 1
ATOM 704 O O . ILE A 1 89 ? -8.892 2.540 -1.926 1.00 98.62 89 ILE A O 1
ATOM 708 N N . TYR A 1 90 ? -9.525 0.501 -2.614 1.00 98.56 90 TYR A N 1
ATOM 709 C CA . TYR A 1 90 ? -10.548 0.361 -1.587 1.00 98.56 90 TYR A CA 1
ATOM 710 C C . TYR A 1 90 ? -9.927 0.359 -0.186 1.00 98.56 90 TYR A C 1
ATOM 712 O O . TYR A 1 90 ? -10.422 1.054 0.703 1.00 98.56 90 TYR A O 1
ATOM 720 N N . HIS A 1 91 ? -8.840 -0.391 0.030 1.00 98.69 91 HIS A N 1
ATOM 721 C CA . HIS A 1 91 ? -8.165 -0.429 1.325 1.00 98.69 91 HIS A CA 1
ATOM 722 C C . HIS A 1 91 ? -7.632 0.954 1.714 1.00 98.69 91 HIS A C 1
ATOM 724 O O . HIS A 1 91 ? -7.874 1.389 2.841 1.00 98.69 91 HIS A O 1
ATOM 730 N N . ALA A 1 92 ? -7.002 1.668 0.776 1.00 98.69 92 ALA A N 1
ATOM 731 C CA . ALA A 1 92 ? -6.493 3.019 0.993 1.00 98.69 92 ALA A CA 1
ATOM 732 C C . ALA A 1 92 ? -7.620 4.017 1.316 1.00 98.69 92 ALA A C 1
ATOM 734 O O . ALA A 1 92 ? -7.593 4.660 2.367 1.00 98.69 92 ALA A O 1
ATOM 735 N N . LEU A 1 93 ? -8.656 4.112 0.473 1.00 98.56 93 LEU A N 1
ATOM 736 C CA . LEU A 1 93 ? -9.753 5.072 0.654 1.00 98.56 93 LEU A CA 1
ATOM 737 C C . LEU A 1 93 ? -10.614 4.756 1.881 1.00 98.56 93 LEU A C 1
ATOM 739 O O . LEU A 1 93 ? -10.969 5.662 2.639 1.00 98.56 93 LEU A O 1
ATOM 743 N N . ASN A 1 94 ? -10.913 3.479 2.135 1.00 98.19 94 ASN A N 1
ATOM 744 C CA . ASN A 1 94 ? -11.628 3.092 3.346 1.00 98.19 94 ASN A CA 1
ATOM 745 C C . ASN A 1 94 ? -10.763 3.276 4.605 1.00 98.19 94 ASN A C 1
ATOM 747 O O . ASN A 1 94 ? -11.286 3.692 5.634 1.00 98.19 94 ASN A O 1
ATOM 751 N N . GLY A 1 95 ? -9.451 3.033 4.539 1.00 97.88 95 GLY A N 1
ATOM 752 C CA . GLY A 1 95 ? -8.523 3.372 5.623 1.00 97.88 95 GLY A CA 1
ATOM 753 C C . GLY A 1 95 ? -8.501 4.879 5.905 1.00 97.88 95 GLY A C 1
ATOM 754 O O . GLY A 1 95 ? -8.581 5.296 7.060 1.00 97.88 95 GLY A O 1
ATOM 755 N N . GLY A 1 96 ? -8.516 5.705 4.854 1.00 97.94 96 GLY A N 1
ATOM 756 C CA . GLY A 1 96 ? -8.684 7.156 4.954 1.00 97.94 96 GLY A CA 1
ATOM 757 C C . GLY A 1 96 ? -9.997 7.554 5.637 1.00 97.94 96 GLY A C 1
ATOM 758 O O . GLY A 1 96 ? -9.990 8.399 6.532 1.00 97.94 96 GLY A O 1
ATOM 759 N N . ARG A 1 97 ? -11.116 6.891 5.306 1.00 97.12 97 ARG A N 1
ATOM 760 C CA . ARG A 1 97 ? -12.402 7.059 6.015 1.00 97.12 97 ARG A CA 1
ATOM 761 C C . ARG A 1 97 ? -12.263 6.781 7.515 1.00 97.12 97 ARG A C 1
ATOM 763 O O . ARG A 1 97 ? -12.761 7.574 8.313 1.00 97.12 97 ARG A O 1
ATOM 770 N N . LEU A 1 98 ? -11.570 5.706 7.902 1.00 95.94 98 LEU A N 1
ATOM 771 C CA . LEU A 1 98 ? -11.322 5.384 9.314 1.00 95.94 98 LEU A CA 1
ATOM 772 C C . LEU A 1 98 ? -10.473 6.463 9.999 1.00 95.94 98 LEU A C 1
ATOM 774 O O . LEU A 1 98 ? -10.832 6.911 11.083 1.00 95.94 98 LEU A O 1
ATOM 778 N N . ILE A 1 99 ? -9.417 6.960 9.348 1.00 96.88 99 ILE A N 1
ATOM 779 C CA . ILE A 1 99 ? -8.593 8.061 9.877 1.00 96.88 99 ILE A CA 1
ATOM 780 C C . ILE A 1 99 ? -9.427 9.336 10.075 1.00 96.88 99 ILE A C 1
ATOM 782 O O . ILE A 1 99 ? -9.331 9.979 11.123 1.00 96.88 99 ILE A O 1
ATOM 786 N N . LEU A 1 100 ? -10.277 9.699 9.108 1.00 97.00 100 LEU A N 1
ATOM 787 C CA . LEU A 1 100 ? -11.184 10.848 9.220 1.00 97.00 100 LEU A CA 1
ATOM 788 C C . LEU A 1 100 ? -12.169 10.685 10.385 1.00 97.00 100 LEU A C 1
ATOM 790 O O . LEU A 1 100 ? -12.452 11.646 11.106 1.00 97.00 100 LEU A O 1
ATOM 794 N N . TYR A 1 101 ? -12.677 9.473 10.592 1.00 95.25 101 TYR A N 1
ATOM 795 C CA . TYR A 1 101 ? -13.557 9.174 11.712 1.00 95.25 101 TYR A CA 1
ATOM 796 C C . TYR A 1 101 ? -12.815 9.268 13.057 1.00 95.25 101 TYR A C 1
ATOM 798 O O . TYR A 1 101 ? -13.279 9.944 13.977 1.00 95.25 101 TYR A O 1
ATOM 806 N N . GLU A 1 102 ? -11.657 8.623 13.178 1.00 94.75 102 GLU A N 1
ATOM 807 C CA . GLU A 1 102 ? -10.917 8.473 14.436 1.00 94.75 102 GLU A CA 1
ATOM 808 C C . GLU A 1 102 ? -10.214 9.771 14.863 1.00 94.75 102 GLU A C 1
ATOM 810 O O . GLU A 1 102 ? -10.293 10.153 16.029 1.00 94.75 102 GLU A O 1
ATOM 815 N N . LEU A 1 103 ? -9.550 10.471 13.935 1.00 95.62 103 LEU A N 1
ATOM 816 C CA . LEU A 1 103 ? -8.663 11.601 14.257 1.00 95.62 103 LEU A CA 1
ATOM 817 C C . LEU A 1 103 ? -9.288 12.976 14.004 1.00 95.62 103 LEU A C 1
ATOM 819 O O . LEU A 1 103 ? -8.878 13.964 14.615 1.00 95.62 103 LEU A O 1
ATOM 823 N N . PHE A 1 104 ? -10.270 13.051 13.105 1.00 94.56 104 PHE A N 1
ATOM 824 C CA . PHE A 1 104 ? -10.925 14.308 12.718 1.00 94.56 104 PHE A CA 1
ATOM 825 C C . PHE A 1 104 ? -12.384 14.377 13.158 1.00 94.56 104 PHE A C 1
ATOM 827 O O . PHE A 1 104 ? -13.061 15.359 12.871 1.00 94.56 104 PHE A O 1
ATOM 834 N N . GLN A 1 105 ? -12.869 13.343 13.852 1.00 94.31 105 GLN A N 1
ATOM 835 C CA . GLN A 1 105 ? -14.238 13.257 14.353 1.00 94.31 105 GLN A CA 1
ATOM 836 C C . GLN A 1 105 ? -15.305 13.420 13.256 1.00 94.31 105 GLN A C 1
ATOM 838 O O . GLN A 1 105 ? -16.447 13.777 13.539 1.00 94.31 105 GLN A O 1
ATOM 843 N N . ASN A 1 106 ? -14.973 13.133 11.993 1.00 95.56 106 ASN A N 1
ATOM 844 C CA . ASN A 1 106 ? -15.944 13.226 10.913 1.00 95.56 106 ASN A CA 1
ATOM 845 C C . ASN A 1 106 ? -16.938 12.060 11.016 1.00 95.56 106 ASN A C 1
ATOM 847 O O . ASN A 1 106 ? -16.611 10.915 10.711 1.00 95.56 106 ASN A O 1
ATOM 851 N N . ARG A 1 107 ? -18.171 12.362 11.433 1.00 94.25 107 ARG A N 1
ATOM 852 C CA . ARG A 1 107 ? -19.258 11.379 11.606 1.00 94.25 107 ARG A CA 1
ATOM 853 C C . ARG A 1 107 ? -20.118 11.171 10.358 1.00 94.25 107 ARG A C 1
ATOM 855 O O . ARG A 1 107 ? -21.067 10.399 10.388 1.00 94.25 107 ARG A O 1
ATOM 862 N N . ARG A 1 108 ? -19.787 11.829 9.245 1.00 93.75 108 ARG A N 1
ATOM 863 C CA . ARG A 1 108 ? -20.516 11.725 7.970 1.00 93.75 108 ARG A CA 1
ATOM 864 C C . ARG A 1 108 ? -20.098 10.466 7.198 1.00 93.75 108 ARG A C 1
ATOM 866 O O . ARG A 1 108 ? -19.573 10.550 6.091 1.00 93.75 108 ARG A O 1
ATOM 873 N N . ASP A 1 109 ? -20.275 9.301 7.811 1.00 89.94 109 ASP A N 1
ATOM 874 C CA . ASP A 1 109 ? -19.705 8.041 7.327 1.00 89.94 109 ASP A CA 1
ATOM 875 C C . ASP A 1 109 ? -20.294 7.596 5.978 1.00 89.94 109 ASP A C 1
ATOM 877 O O . ASP A 1 109 ? -19.564 7.209 5.067 1.00 89.94 109 ASP A O 1
ATOM 881 N N . GLU A 1 110 ? -21.610 7.743 5.800 1.00 90.44 110 GLU A N 1
ATOM 882 C CA . GLU A 1 110 ? -22.289 7.322 4.572 1.00 90.44 110 GLU A CA 1
ATOM 883 C C . GLU A 1 110 ? -21.814 8.076 3.327 1.00 90.44 110 GLU A C 1
ATOM 885 O O . GLU A 1 110 ? -21.599 7.468 2.276 1.00 90.44 110 GLU A O 1
ATOM 890 N N . ILE A 1 111 ? -21.658 9.401 3.425 1.00 94.50 111 ILE A N 1
ATOM 891 C CA . ILE A 1 111 ? -21.217 10.219 2.289 1.00 94.50 111 ILE A CA 1
ATOM 892 C C . ILE A 1 111 ? -19.741 9.967 1.985 1.00 94.50 111 ILE A C 1
ATOM 894 O O . ILE A 1 111 ? -19.385 9.836 0.817 1.00 94.50 111 ILE A O 1
ATOM 898 N N . VAL A 1 112 ? -18.891 9.811 3.008 1.00 95.69 112 VAL A N 1
ATOM 899 C CA . VAL A 1 112 ? -17.473 9.483 2.798 1.00 95.69 112 VAL A CA 1
ATOM 900 C C . VAL A 1 112 ? -17.322 8.101 2.170 1.00 95.69 112 VAL A C 1
ATOM 902 O O . VAL A 1 112 ? -16.517 7.943 1.258 1.00 95.69 112 VAL A O 1
ATOM 905 N N . LEU A 1 113 ? -18.129 7.115 2.573 1.00 94.38 113 LEU A N 1
ATOM 906 C CA . LEU A 1 113 ? -18.124 5.792 1.948 1.00 94.38 113 LEU A CA 1
ATOM 907 C C . LEU A 1 113 ? -18.569 5.847 0.476 1.00 94.38 113 LEU A C 1
ATOM 909 O O . LEU A 1 113 ? -17.966 5.181 -0.364 1.00 94.38 113 LEU A O 1
ATOM 913 N N . LYS A 1 114 ? -19.582 6.658 0.134 1.00 95.19 114 LYS A N 1
ATOM 914 C 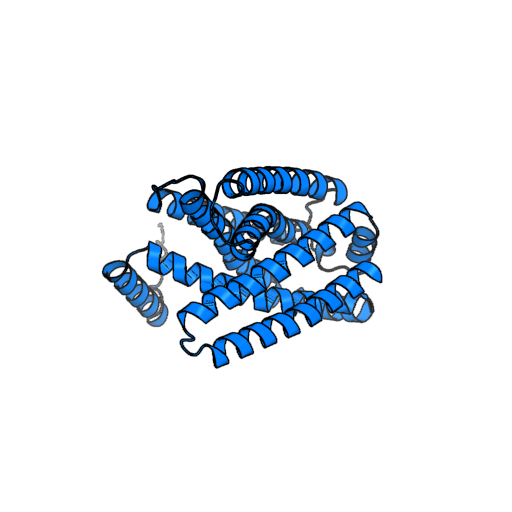CA . LYS A 1 114 ? -19.985 6.881 -1.269 1.00 95.19 114 LYS A CA 1
ATOM 915 C C . LYS A 1 114 ? -18.840 7.477 -2.093 1.00 95.19 114 LYS A C 1
ATOM 917 O O . LYS A 1 114 ? -18.581 6.991 -3.190 1.00 95.19 114 LYS A O 1
ATOM 922 N N . TRP A 1 115 ? -18.129 8.468 -1.553 1.00 97.19 115 TRP A N 1
ATOM 923 C CA . TRP A 1 115 ? -16.950 9.045 -2.206 1.00 97.19 115 TRP A CA 1
ATOM 924 C C . TRP A 1 115 ? -15.799 8.050 -2.328 1.00 97.19 115 TRP A C 1
ATOM 926 O O . TRP A 1 115 ? -15.187 7.985 -3.386 1.00 97.19 115 TRP A O 1
ATOM 936 N N . ALA A 1 116 ? -15.538 7.232 -1.306 1.00 96.50 116 ALA A N 1
ATOM 937 C CA . ALA A 1 116 ? -14.520 6.185 -1.375 1.00 96.50 116 ALA A CA 1
ATOM 938 C C . ALA A 1 116 ? -14.808 5.189 -2.513 1.00 96.50 116 ALA A C 1
ATOM 940 O O . ALA A 1 116 ? -13.902 4.818 -3.253 1.00 96.50 116 ALA A O 1
ATOM 941 N N . ILE A 1 117 ? -16.075 4.806 -2.703 1.00 96.12 117 ILE A N 1
ATOM 942 C CA . ILE A 1 117 ? -16.487 3.935 -3.813 1.00 96.12 117 ILE A CA 1
ATOM 943 C C . ILE A 1 117 ? -16.345 4.658 -5.159 1.00 96.12 117 ILE A C 1
ATOM 945 O O . ILE A 1 117 ? -15.775 4.095 -6.089 1.00 96.12 117 ILE A O 1
ATOM 949 N N . GLY A 1 118 ? -16.840 5.895 -5.271 1.00 98.12 118 GLY A N 1
ATOM 950 C CA . GLY A 1 118 ? -16.792 6.662 -6.520 1.00 98.12 118 GLY A CA 1
ATOM 951 C C . GLY A 1 118 ? -15.364 6.964 -6.982 1.00 98.12 118 GLY A C 1
ATOM 952 O O . GLY A 1 118 ? -15.020 6.701 -8.131 1.00 98.12 118 GLY A O 1
ATOM 953 N N . LEU A 1 119 ? -14.515 7.453 -6.074 1.00 98.38 119 LEU A N 1
ATOM 954 C CA . LEU A 1 119 ? -13.103 7.729 -6.349 1.00 98.38 119 LEU A CA 1
ATOM 955 C C . LEU A 1 119 ? -12.313 6.443 -6.603 1.00 98.38 119 LEU A C 1
ATOM 957 O O . LEU A 1 119 ? -11.457 6.431 -7.480 1.00 98.38 119 LEU A O 1
ATOM 961 N N . GLY A 1 120 ? -12.623 5.357 -5.888 1.00 98.44 120 GLY A N 1
ATOM 962 C CA . GLY A 1 120 ? -12.020 4.049 -6.140 1.00 98.44 120 GLY A CA 1
ATOM 963 C C . GLY A 1 120 ? -12.347 3.529 -7.540 1.00 98.44 120 GLY A C 1
ATOM 964 O O . GLY A 1 120 ? -11.446 3.131 -8.269 1.00 98.44 120 GLY A O 1
ATOM 965 N N . GLY A 1 121 ? -13.617 3.611 -7.950 1.00 98.44 121 GLY A N 1
ATOM 966 C CA . GLY A 1 121 ? -14.045 3.236 -9.299 1.00 98.44 121 GLY A CA 1
ATOM 967 C C . GLY A 1 121 ? -13.397 4.095 -10.387 1.00 98.44 121 GLY A C 1
ATOM 968 O O . GLY A 1 121 ? -12.919 3.555 -11.382 1.00 98.44 121 GLY A O 1
ATOM 969 N N . LEU A 1 122 ? -13.318 5.414 -10.174 1.00 98.62 122 LEU A N 1
ATOM 970 C CA . LEU A 1 122 ? -12.622 6.323 -11.087 1.00 98.62 122 LEU A CA 1
ATOM 971 C C . LEU A 1 122 ? -11.131 5.975 -11.202 1.00 98.62 122 LEU A C 1
ATOM 973 O O . LEU A 1 122 ? -10.613 5.898 -12.310 1.00 98.62 122 LEU A O 1
ATOM 977 N N . TYR A 1 123 ? -10.451 5.721 -10.083 1.00 98.69 123 TYR A N 1
ATOM 978 C CA . TYR A 1 123 ? -9.044 5.320 -10.079 1.00 98.69 123 TYR A CA 1
ATOM 979 C C . TYR A 1 123 ? -8.823 4.011 -10.848 1.00 98.69 123 TYR A C 1
ATOM 981 O O . TYR A 1 123 ? -7.961 3.960 -11.719 1.00 98.69 123 TYR A O 1
ATOM 989 N N . THR A 1 124 ? -9.620 2.969 -10.583 1.00 98.62 124 THR A N 1
ATOM 990 C CA . THR A 1 124 ? -9.502 1.677 -11.281 1.00 98.62 124 THR A CA 1
ATOM 991 C C . THR A 1 124 ? -9.782 1.806 -12.782 1.00 98.62 124 THR A C 1
ATOM 993 O O . THR A 1 124 ? -9.117 1.152 -13.586 1.00 98.62 124 THR A O 1
ATOM 996 N N . LEU A 1 125 ? -10.733 2.660 -13.178 1.00 98.50 125 LEU A N 1
ATOM 997 C CA . LEU A 1 125 ? -10.996 2.961 -14.587 1.00 98.50 125 LEU A CA 1
ATOM 998 C C . LEU A 1 125 ? -9.797 3.656 -15.242 1.00 98.50 125 LEU A C 1
ATOM 1000 O O . LEU A 1 125 ? -9.340 3.207 -16.288 1.00 98.50 125 LEU A O 1
ATOM 1004 N N . LEU A 1 126 ? -9.283 4.725 -14.627 1.00 98.25 126 LEU A N 1
ATOM 1005 C CA . LEU A 1 126 ? -8.137 5.470 -15.153 1.00 98.25 126 LEU A CA 1
ATOM 1006 C C . LEU A 1 126 ? -6.890 4.589 -15.251 1.00 98.25 126 LEU A C 1
ATOM 1008 O O . LEU A 1 126 ? -6.204 4.630 -16.266 1.00 98.25 126 LEU A O 1
ATOM 1012 N N . LEU A 1 127 ? -6.637 3.746 -14.247 1.00 98.31 127 LEU A N 1
ATOM 1013 C CA . LEU A 1 127 ? -5.552 2.771 -14.295 1.00 98.31 127 LEU A CA 1
ATOM 1014 C C . LEU A 1 127 ? -5.715 1.820 -15.486 1.00 98.31 127 LEU A C 1
ATOM 1016 O O . LEU A 1 127 ? -4.766 1.624 -16.232 1.00 98.31 127 LEU A O 1
ATOM 1020 N N . GLY A 1 128 ? -6.919 1.279 -15.703 1.00 98.06 128 GLY A N 1
ATOM 1021 C CA . GLY A 1 128 ? -7.198 0.417 -16.854 1.00 98.06 128 GLY A CA 1
ATOM 1022 C C . GLY A 1 128 ? -6.980 1.127 -18.194 1.00 98.06 128 GLY A C 1
ATOM 1023 O O . GLY A 1 128 ? -6.398 0.546 -19.105 1.00 98.06 128 GLY A O 1
ATOM 1024 N N . LEU A 1 129 ? -7.379 2.398 -18.306 1.00 98.06 129 LEU A N 1
ATOM 1025 C CA . LEU A 1 129 ? -7.120 3.212 -19.498 1.00 98.06 129 LEU A CA 1
ATOM 1026 C C . LEU A 1 129 ? -5.617 3.414 -19.738 1.00 98.06 129 LEU A C 1
ATOM 1028 O O . LEU A 1 129 ? -5.169 3.271 -20.873 1.00 98.06 129 LEU A O 1
ATOM 1032 N N . PHE A 1 130 ? -4.837 3.690 -18.689 1.00 97.44 130 PHE A N 1
ATOM 1033 C CA . PHE A 1 130 ? -3.381 3.819 -18.807 1.00 97.44 130 PHE A CA 1
ATOM 1034 C C . PHE A 1 130 ? -2.694 2.490 -19.117 1.00 97.44 130 PHE A C 1
ATOM 1036 O O . PHE A 1 130 ? -1.787 2.476 -19.932 1.00 97.44 130 PHE A O 1
ATOM 1043 N N . MET A 1 131 ? -3.160 1.365 -18.572 1.00 97.12 131 MET A N 1
ATOM 1044 C CA . MET A 1 131 ? -2.629 0.044 -18.934 1.00 97.12 131 MET A CA 1
ATOM 1045 C C . MET A 1 131 ? -2.868 -0.291 -20.414 1.00 97.12 131 MET A C 1
ATOM 1047 O O . MET A 1 131 ? -2.034 -0.950 -21.030 1.00 97.12 131 MET A O 1
ATOM 1051 N N . VAL A 1 132 ? -3.995 0.154 -20.985 1.00 96.88 132 VAL A N 1
ATOM 1052 C CA . VAL A 1 132 ? -4.303 -0.023 -22.415 1.00 96.88 132 VAL A CA 1
ATOM 1053 C C . VAL A 1 132 ? -3.462 0.903 -23.292 1.00 96.88 132 VAL A C 1
ATOM 1055 O O . VAL A 1 132 ? -3.006 0.475 -24.349 1.00 96.88 132 VAL A O 1
ATOM 1058 N N . ALA A 1 133 ? -3.268 2.156 -22.878 1.00 97.50 133 ALA A N 1
ATOM 1059 C CA . ALA A 1 133 ? -2.461 3.115 -23.627 1.00 97.50 133 ALA A CA 1
ATOM 1060 C C . ALA A 1 133 ? -0.957 2.784 -23.543 1.00 97.50 133 ALA A C 1
ATOM 1062 O O . ALA A 1 133 ? -0.289 2.677 -24.568 1.00 97.50 133 ALA A O 1
ATOM 1063 N N . GLY A 1 134 ? -0.445 2.552 -22.332 1.00 96.12 134 GLY A N 1
ATOM 1064 C CA . GLY A 1 134 ? 0.877 1.991 -22.041 1.00 96.12 134 GLY A CA 1
ATOM 1065 C C . GLY A 1 134 ? 2.070 2.845 -22.476 1.00 96.12 134 GLY A C 1
ATOM 1066 O O . GLY A 1 134 ? 3.205 2.365 -22.471 1.00 96.12 134 GLY A O 1
ATOM 1067 N N . ASP A 1 135 ? 1.837 4.088 -22.874 1.00 96.31 135 ASP A N 1
ATOM 1068 C CA . ASP A 1 135 ? 2.799 4.986 -23.507 1.00 96.31 135 ASP A CA 1
ATOM 1069 C C . ASP A 1 135 ? 3.071 6.248 -22.674 1.00 96.31 135 ASP A C 1
ATOM 1071 O O . ASP A 1 135 ? 3.824 7.130 -23.094 1.00 96.31 135 ASP A O 1
ATOM 1075 N N . GLN A 1 136 ? 2.517 6.327 -21.462 1.00 96.88 136 GLN A N 1
ATOM 1076 C CA . GLN A 1 136 ? 2.692 7.464 -20.567 1.00 96.88 136 GLN A CA 1
ATOM 1077 C C . GLN A 1 136 ? 4.126 7.491 -20.032 1.00 96.88 136 GLN A C 1
ATOM 1079 O O . GLN A 1 136 ? 4.643 6.503 -19.517 1.00 96.88 136 GLN A O 1
ATOM 1084 N N . GLN A 1 137 ? 4.763 8.657 -20.114 1.00 94.56 137 GLN A N 1
ATOM 1085 C CA . GLN A 1 137 ? 6.132 8.861 -19.651 1.00 94.56 137 GLN A CA 1
ATOM 1086 C C . GLN A 1 137 ? 6.174 9.960 -18.597 1.00 94.56 137 GLN A C 1
ATOM 1088 O O . GLN A 1 137 ? 5.642 11.054 -18.785 1.00 94.56 137 GLN A O 1
ATOM 1093 N N . ILE A 1 138 ? 6.851 9.679 -17.488 1.00 95.94 138 ILE A N 1
ATOM 1094 C CA . ILE A 1 138 ? 7.193 10.671 -16.474 1.00 95.94 138 ILE A CA 1
ATOM 1095 C C . ILE A 1 138 ? 8.523 10.286 -15.831 1.00 95.94 138 ILE A C 1
ATOM 1097 O O . ILE A 1 138 ? 8.789 9.117 -15.563 1.00 95.94 138 ILE A O 1
ATOM 1101 N N . SER A 1 139 ? 9.370 11.280 -15.569 1.00 96.38 139 SER A N 1
ATOM 1102 C CA . SER A 1 139 ? 10.627 11.068 -14.850 1.00 96.38 139 SER A CA 1
ATOM 1103 C C . SER A 1 139 ? 10.353 10.444 -13.478 1.00 96.38 139 SER A C 1
ATOM 1105 O O . SER A 1 139 ? 9.588 11.001 -12.688 1.00 96.38 139 SER A O 1
ATOM 1107 N N . ALA A 1 140 ? 10.986 9.303 -13.178 1.00 97.25 140 ALA A N 1
ATOM 1108 C CA . ALA A 1 140 ? 10.774 8.609 -11.909 1.00 97.25 140 ALA A CA 1
ATOM 1109 C C . ALA A 1 140 ? 11.114 9.501 -10.696 1.00 97.25 140 ALA A C 1
ATOM 1111 O O . ALA A 1 140 ? 10.255 9.642 -9.826 1.00 97.25 140 ALA A O 1
ATOM 1112 N N . PRO A 1 141 ? 12.280 10.186 -10.633 1.00 97.31 141 PRO A N 1
ATOM 1113 C CA . PRO A 1 141 ? 12.551 11.133 -9.551 1.00 97.31 141 PRO A CA 1
ATOM 1114 C C . PRO A 1 141 ? 11.489 12.230 -9.416 1.00 97.31 141 PRO A C 1
ATOM 1116 O O . PRO A 1 141 ? 11.097 12.561 -8.300 1.00 97.31 141 PRO A O 1
ATOM 1119 N N . LEU A 1 142 ? 10.984 12.761 -10.537 1.00 97.81 142 LEU A N 1
ATOM 1120 C CA . LEU A 1 142 ? 9.957 13.804 -10.526 1.00 97.81 142 LEU A CA 1
ATOM 1121 C C . LEU A 1 142 ? 8.623 13.282 -9.970 1.00 97.81 142 LEU A C 1
ATOM 1123 O O . LEU A 1 142 ? 8.018 13.911 -9.106 1.00 97.81 142 LEU A O 1
ATOM 1127 N N . PHE A 1 143 ? 8.170 12.112 -10.422 1.00 98.44 143 PHE A N 1
ATOM 1128 C CA . PHE A 1 143 ? 6.944 11.494 -9.916 1.00 98.44 143 PHE A CA 1
ATOM 1129 C C . PHE A 1 143 ? 7.034 11.224 -8.407 1.00 98.44 143 PHE A C 1
ATOM 1131 O O . PHE A 1 143 ? 6.121 11.547 -7.636 1.00 98.44 143 PHE A O 1
ATOM 1138 N N . TRP A 1 144 ? 8.162 10.660 -7.972 1.00 98.44 144 TRP A N 1
ATOM 1139 C CA . TRP A 1 144 ? 8.348 10.253 -6.586 1.00 98.44 144 TRP A CA 1
ATOM 1140 C C . TRP A 1 144 ? 8.626 11.423 -5.644 1.00 98.44 144 TRP A C 1
ATOM 1142 O O . TRP A 1 144 ? 8.221 11.334 -4.488 1.00 98.44 144 TRP A O 1
ATOM 1152 N N . VAL A 1 145 ? 9.204 12.545 -6.097 1.00 98.31 145 VAL A N 1
ATOM 1153 C CA . VAL A 1 145 ? 9.368 13.726 -5.228 1.00 98.31 145 VAL A CA 1
ATOM 1154 C C . VAL A 1 145 ? 8.021 14.356 -4.880 1.00 98.31 145 VAL A C 1
ATOM 1156 O O . VAL A 1 145 ? 7.760 14.610 -3.703 1.00 98.31 145 VAL A O 1
ATOM 1159 N N . TYR A 1 146 ? 7.117 14.518 -5.854 1.00 98.25 146 TYR A N 1
ATOM 1160 C CA . TYR A 1 146 ? 5.769 15.031 -5.583 1.00 98.25 146 TYR A CA 1
ATOM 1161 C C . TYR A 1 146 ? 4.964 14.067 -4.711 1.00 98.25 146 TYR A C 1
ATOM 1163 O O . TYR A 1 146 ? 4.327 14.487 -3.742 1.00 98.25 146 TYR A O 1
ATOM 1171 N N . THR A 1 147 ? 5.038 12.769 -5.011 1.00 98.50 147 THR A N 1
ATOM 1172 C CA . THR A 1 147 ? 4.342 11.735 -4.236 1.00 98.50 147 THR A CA 1
ATOM 1173 C C . THR A 1 147 ? 4.851 11.670 -2.796 1.00 98.50 147 THR A C 1
ATOM 1175 O O . THR A 1 147 ? 4.045 11.645 -1.862 1.00 98.50 147 THR A O 1
ATOM 1178 N N . ALA A 1 148 ? 6.171 11.676 -2.590 1.00 98.38 148 ALA A N 1
ATOM 1179 C CA . ALA A 1 148 ? 6.778 11.627 -1.264 1.00 98.38 148 ALA A CA 1
ATOM 1180 C C . ALA A 1 148 ? 6.471 12.893 -0.457 1.00 98.38 148 ALA A C 1
ATOM 1182 O O . ALA A 1 148 ? 6.127 12.787 0.719 1.00 98.38 148 ALA A O 1
ATOM 1183 N N . ALA A 1 149 ? 6.513 14.075 -1.082 1.00 98.56 149 ALA A N 1
ATOM 1184 C CA . ALA A 1 149 ? 6.145 15.329 -0.429 1.00 98.56 149 ALA A CA 1
ATOM 1185 C C . ALA A 1 149 ? 4.675 15.319 0.025 1.00 98.56 149 ALA A C 1
ATOM 1187 O O . ALA A 1 149 ? 4.390 15.562 1.200 1.00 98.56 149 ALA A O 1
ATOM 1188 N N . ALA A 1 150 ? 3.743 14.953 -0.862 1.00 98.56 150 ALA A N 1
ATOM 1189 C CA . ALA A 1 150 ? 2.320 14.878 -0.530 1.00 98.56 150 ALA A CA 1
ATOM 1190 C C . ALA A 1 150 ? 2.034 13.835 0.569 1.00 98.56 150 ALA A C 1
ATOM 1192 O O . ALA A 1 150 ? 1.309 14.116 1.530 1.00 98.56 150 ALA A O 1
ATOM 1193 N N . SER A 1 151 ? 2.651 12.654 0.474 1.00 98.50 151 SER A N 1
ATOM 1194 C CA . SER A 1 151 ? 2.540 11.593 1.487 1.00 98.50 151 SER A CA 1
ATOM 1195 C C . SER A 1 151 ? 3.129 12.031 2.828 1.00 98.50 151 SER A C 1
ATOM 1197 O O . SER A 1 151 ? 2.546 11.764 3.880 1.00 98.50 151 SER A O 1
ATOM 1199 N N . GLY A 1 152 ? 4.251 12.755 2.806 1.00 98.62 152 GLY A N 1
ATOM 1200 C CA . GLY A 1 152 ? 4.883 13.350 3.980 1.00 98.62 152 GLY A CA 1
ATOM 1201 C C . GLY A 1 152 ? 3.976 14.364 4.674 1.00 98.62 152 GLY A C 1
ATOM 1202 O O . GLY A 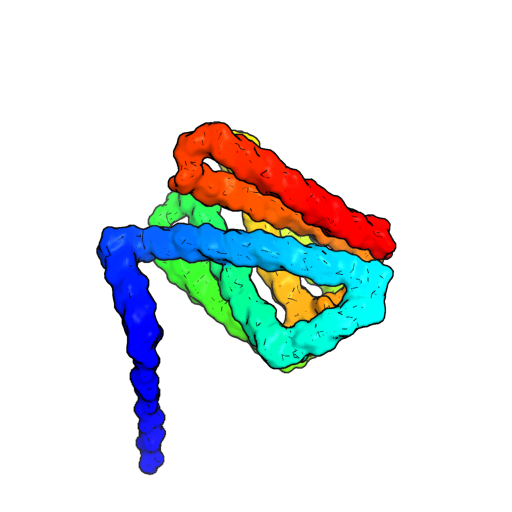1 152 ? 3.789 14.278 5.888 1.00 98.62 152 GLY A O 1
ATOM 1203 N N . CYS A 1 153 ? 3.330 15.259 3.918 1.00 98.62 153 CYS A N 1
ATOM 1204 C CA . CYS A 1 153 ? 2.354 16.208 4.458 1.00 98.62 153 CYS A CA 1
ATOM 1205 C C . CYS A 1 153 ? 1.168 15.498 5.131 1.00 98.62 153 CYS A C 1
ATOM 1207 O O . CYS A 1 153 ? 0.827 15.825 6.270 1.00 98.62 153 CYS A O 1
ATOM 1209 N N . LEU A 1 154 ? 0.565 14.496 4.479 1.00 98.19 154 LEU A N 1
ATOM 1210 C CA . LEU A 1 154 ? -0.540 13.728 5.072 1.00 98.19 154 LEU A CA 1
ATOM 1211 C C . LEU A 1 154 ? -0.105 12.983 6.338 1.00 98.19 154 LEU A C 1
ATOM 1213 O O . LEU A 1 154 ? -0.792 13.029 7.361 1.00 98.19 154 LEU A O 1
ATOM 1217 N N . THR A 1 155 ? 1.064 12.348 6.294 1.00 98.56 155 THR A N 1
ATOM 1218 C CA . THR A 1 155 ? 1.642 11.642 7.443 1.00 98.56 155 THR A CA 1
ATOM 1219 C C . THR A 1 155 ? 1.896 12.599 8.604 1.00 98.56 155 THR A C 1
ATOM 1221 O O . THR A 1 155 ? 1.555 12.290 9.745 1.00 98.56 155 THR A O 1
ATOM 1224 N N . TYR A 1 156 ? 2.426 13.792 8.329 1.00 98.50 156 TYR A N 1
ATOM 1225 C CA . TYR A 1 156 ? 2.655 14.825 9.336 1.00 98.50 156 TYR A CA 1
ATOM 1226 C C . TYR A 1 156 ? 1.353 15.291 10.002 1.00 98.50 156 TYR A C 1
ATOM 1228 O O . TYR A 1 156 ? 1.305 15.433 11.229 1.00 98.50 156 TYR A O 1
ATOM 1236 N N . ILE A 1 157 ? 0.278 15.472 9.229 1.00 98.00 157 ILE A N 1
ATOM 1237 C CA . ILE A 1 157 ? -1.044 15.811 9.776 1.00 98.00 157 ILE A CA 1
ATOM 1238 C C . ILE A 1 157 ? -1.531 14.694 10.713 1.00 98.00 157 ILE A C 1
ATOM 1240 O O . ILE A 1 157 ? -1.973 14.976 11.832 1.00 98.00 157 ILE A O 1
ATOM 1244 N N . VAL A 1 158 ? -1.409 13.428 10.295 1.00 98.06 158 VAL A N 1
ATOM 1245 C CA . VAL A 1 158 ? -1.781 12.264 11.117 1.00 98.06 158 VAL A CA 1
ATOM 1246 C C . VAL A 1 158 ? -0.965 12.228 12.412 1.00 98.06 158 VAL A C 1
ATOM 1248 O O . VAL A 1 158 ? -1.544 12.150 13.497 1.00 98.06 158 VAL A O 1
ATOM 1251 N N . ILE A 1 159 ? 0.360 12.370 12.329 1.00 98.19 159 ILE A N 1
ATOM 1252 C CA . ILE A 1 159 ? 1.251 12.447 13.497 1.00 98.19 159 ILE A CA 1
ATOM 1253 C C . ILE A 1 159 ? 0.806 13.568 14.441 1.00 98.19 159 ILE A C 1
ATOM 1255 O O . ILE A 1 159 ? 0.695 13.344 15.646 1.00 98.19 159 ILE A O 1
ATOM 1259 N N . SER A 1 160 ? 0.514 14.755 13.909 1.00 97.50 160 SER A N 1
ATOM 1260 C CA . SER A 1 160 ? 0.124 15.919 14.710 1.00 97.50 160 SER A CA 1
ATOM 1261 C C . SER A 1 160 ? -1.147 15.660 15.521 1.00 97.50 160 SER A C 1
ATOM 1263 O O . SER A 1 160 ? -1.196 15.995 16.704 1.00 97.50 160 SER A O 1
ATOM 1265 N N . LYS A 1 161 ? -2.146 14.987 14.934 1.00 96.12 161 LYS A N 1
ATOM 1266 C CA . LYS A 1 161 ? -3.372 14.582 15.646 1.00 96.12 161 LYS A CA 1
ATOM 1267 C C . LYS A 1 161 ? -3.128 13.470 16.667 1.00 96.12 161 LYS A C 1
ATOM 1269 O O . LYS A 1 161 ? -3.771 13.442 17.712 1.00 96.12 161 LYS A O 1
ATOM 1274 N N . LEU A 1 162 ? -2.192 12.565 16.394 1.00 96.19 162 LEU A N 1
ATOM 1275 C CA . LEU A 1 162 ? -1.887 11.433 17.271 1.00 96.19 162 LEU A CA 1
ATOM 1276 C C . LEU A 1 162 ? -1.024 11.800 18.479 1.00 96.19 162 LEU A C 1
ATOM 1278 O O . LEU A 1 162 ? -1.118 11.114 19.499 1.00 96.19 162 LEU A O 1
ATOM 1282 N N . ARG A 1 163 ? -0.192 12.848 18.396 1.00 93.00 163 ARG A N 1
ATOM 1283 C CA . ARG A 1 163 ? 0.694 13.283 19.496 1.00 93.00 163 ARG A CA 1
ATOM 1284 C C . ARG A 1 163 ? -0.066 13.545 20.794 1.00 93.00 163 ARG A C 1
ATOM 1286 O O . ARG A 1 163 ? 0.411 13.167 21.855 1.00 93.00 163 ARG A O 1
ATOM 1293 N N . ILE A 1 164 ? -1.266 14.106 20.684 1.00 89.38 164 ILE A N 1
ATOM 1294 C CA . ILE A 1 164 ? -2.149 14.412 21.817 1.00 89.38 164 ILE A CA 1
ATOM 1295 C C . ILE A 1 164 ? -3.048 13.236 22.233 1.00 89.38 164 ILE A C 1
ATOM 1297 O O . ILE A 1 164 ? -3.818 13.353 23.179 1.00 89.38 164 ILE A O 1
ATOM 1301 N N . SER A 1 165 ? -2.985 12.099 21.532 1.00 91.31 165 SER A N 1
ATOM 1302 C CA . SER A 1 165 ? -3.791 10.921 21.869 1.00 91.31 165 SER A CA 1
ATOM 1303 C C . SER A 1 165 ? -3.106 10.042 22.922 1.00 91.31 165 SER A C 1
ATOM 1305 O O . SER A 1 165 ? -1.894 9.813 22.862 1.00 91.31 165 SER A O 1
ATOM 1307 N N . GLY A 1 166 ? -3.895 9.455 23.826 1.00 92.19 166 GLY A N 1
ATOM 1308 C CA . GLY A 1 166 ? -3.447 8.432 24.785 1.00 92.19 166 GLY A CA 1
ATOM 1309 C C . GLY A 1 166 ? -3.247 7.033 24.181 1.00 92.19 166 GLY A C 1
ATOM 1310 O O . GLY A 1 166 ? -3.117 6.058 24.914 1.00 92.19 166 GLY A O 1
ATOM 1311 N N . ALA A 1 167 ? -3.264 6.900 22.850 1.00 95.25 167 ALA A N 1
ATOM 1312 C CA . ALA A 1 167 ? -3.171 5.608 22.179 1.00 95.25 167 ALA A CA 1
ATOM 1313 C C . ALA A 1 167 ? -1.767 4.983 22.289 1.00 95.25 167 ALA A C 1
ATOM 1315 O O . ALA A 1 167 ? -0.753 5.688 22.327 1.00 95.25 167 ALA A O 1
ATOM 1316 N N . SER A 1 168 ? -1.712 3.647 22.268 1.00 96.50 168 SER A N 1
ATOM 1317 C CA . SER A 1 168 ? -0.448 2.897 22.261 1.00 96.50 168 SER A CA 1
ATOM 1318 C C . SER A 1 168 ? 0.424 3.242 21.049 1.00 96.50 168 SER A C 1
ATOM 1320 O O . SER A 1 168 ? -0.086 3.558 19.970 1.00 96.50 168 SER A O 1
ATOM 1322 N N . ILE A 1 169 ? 1.745 3.125 21.204 1.00 97.00 169 ILE A N 1
ATOM 1323 C CA . ILE A 1 169 ? 2.693 3.418 20.122 1.00 97.00 169 ILE A CA 1
ATOM 1324 C C . ILE A 1 169 ? 2.458 2.545 18.884 1.00 97.00 169 ILE A C 1
ATOM 1326 O O . ILE A 1 169 ? 2.469 3.062 17.773 1.00 97.00 169 ILE A O 1
ATOM 1330 N N . PHE A 1 170 ? 2.155 1.255 19.052 1.00 96.81 170 PHE A N 1
ATOM 1331 C CA . PHE A 1 170 ? 1.919 0.357 17.919 1.00 96.81 170 PHE A CA 1
ATOM 1332 C C . PHE A 1 170 ? 0.666 0.745 17.126 1.00 96.81 170 PHE A C 1
ATOM 1334 O O . PHE A 1 170 ? 0.667 0.795 15.900 1.00 96.81 170 PHE A O 1
ATOM 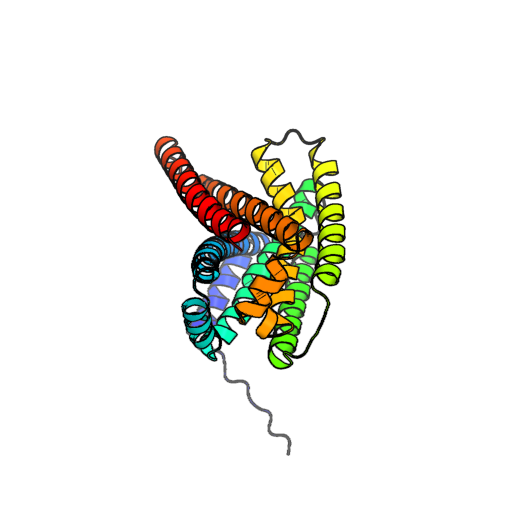1341 N N . TRP A 1 171 ? -0.401 1.120 17.830 1.00 97.19 171 TRP A N 1
ATOM 1342 C CA . TRP A 1 171 ? -1.599 1.619 17.167 1.00 97.19 171 TRP A CA 1
ATOM 1343 C C . TRP A 1 171 ? -1.332 2.940 16.427 1.00 97.19 171 TRP A C 1
ATOM 1345 O O . TRP A 1 171 ? -1.766 3.112 15.287 1.00 97.19 171 TRP A O 1
ATOM 1355 N N . LYS A 1 172 ? -0.559 3.856 17.032 1.00 98.12 172 LYS A N 1
ATOM 1356 C CA . LYS A 1 172 ? -0.140 5.107 16.377 1.00 98.12 172 LYS A CA 1
ATOM 1357 C C . LYS A 1 172 ? 0.648 4.818 15.100 1.00 98.12 172 LYS A C 1
ATOM 1359 O O . LYS A 1 172 ? 0.324 5.379 14.057 1.00 98.12 172 LYS A O 1
ATOM 1364 N N . LEU A 1 173 ? 1.625 3.913 15.153 1.00 98.25 173 LEU A N 1
ATOM 1365 C CA . LEU A 1 173 ? 2.420 3.514 13.991 1.00 98.25 173 LEU A CA 1
ATOM 1366 C C . LEU A 1 173 ? 1.559 2.899 12.877 1.00 98.25 173 LEU A C 1
ATOM 1368 O O . LEU A 1 173 ? 1.829 3.159 11.705 1.00 98.25 173 LEU A O 1
ATOM 1372 N N . GLN A 1 174 ? 0.476 2.180 13.198 1.00 98.31 174 GLN A N 1
ATOM 1373 C CA . GLN A 1 174 ? -0.467 1.686 12.182 1.00 98.31 174 GLN A CA 1
ATOM 1374 C C . GLN A 1 174 ? -1.133 2.831 11.415 1.00 98.31 174 GLN A C 1
ATOM 1376 O O . GLN A 1 174 ? -1.311 2.759 10.200 1.00 98.31 174 GLN A O 1
ATOM 1381 N N . ARG A 1 175 ? -1.517 3.902 12.117 1.00 98.12 175 ARG A N 1
ATOM 1382 C CA . ARG A 1 175 ? -2.161 5.067 11.493 1.00 98.12 175 ARG A CA 1
ATOM 1383 C C . ARG A 1 175 ? -1.164 5.948 10.753 1.00 98.12 175 ARG A C 1
ATOM 1385 O O . ARG A 1 175 ? -1.483 6.424 9.671 1.00 98.12 175 ARG A O 1
ATOM 1392 N N . ILE A 1 176 ? 0.045 6.109 11.289 1.00 98.62 176 ILE A N 1
ATOM 1393 C CA . ILE A 1 176 ? 1.138 6.849 10.641 1.00 98.62 176 ILE A CA 1
ATOM 1394 C C . ILE A 1 176 ? 1.547 6.155 9.337 1.00 98.62 176 ILE A C 1
ATOM 1396 O O . ILE A 1 176 ? 1.546 6.794 8.289 1.00 98.62 176 ILE A O 1
ATOM 1400 N N . SER A 1 177 ? 1.815 4.844 9.378 1.00 98.81 177 SER A N 1
ATOM 1401 C CA . SER A 1 177 ? 2.110 4.058 8.170 1.00 98.81 177 SER A CA 1
ATOM 1402 C C . SER A 1 177 ? 0.946 4.088 7.179 1.00 98.81 177 SER A C 1
ATOM 1404 O O . SER A 1 177 ? 1.175 4.283 5.993 1.00 98.81 177 SER A O 1
ATOM 1406 N N . GLY A 1 178 ? -0.305 3.996 7.646 1.00 98.56 178 GLY A N 1
ATOM 1407 C CA . GLY A 1 178 ? -1.485 4.135 6.789 1.00 98.56 178 GLY A CA 1
ATOM 1408 C C . GLY A 1 178 ? -1.594 5.509 6.118 1.00 98.56 178 GLY A C 1
ATOM 1409 O O . GLY A 1 178 ? -1.914 5.584 4.937 1.00 98.56 178 GLY A O 1
ATOM 1410 N N . GLY A 1 179 ? -1.281 6.592 6.838 1.00 98.38 179 GLY A N 1
ATOM 1411 C CA . GLY A 1 179 ? -1.245 7.951 6.290 1.00 98.38 179 GLY A CA 1
ATOM 1412 C C . GLY A 1 179 ? -0.183 8.126 5.202 1.00 98.38 179 GLY A C 1
ATOM 1413 O O . GLY A 1 179 ? -0.455 8.757 4.183 1.00 98.38 179 GLY A O 1
ATOM 1414 N N . PHE A 1 180 ? 0.986 7.507 5.379 1.00 98.69 180 PHE A N 1
ATOM 1415 C CA . PHE A 1 180 ? 2.044 7.476 4.367 1.00 98.69 180 PHE A CA 1
ATOM 1416 C C . PHE A 1 180 ? 1.655 6.629 3.145 1.00 98.69 180 PHE A C 1
ATOM 1418 O O . PHE A 1 180 ? 1.789 7.068 1.999 1.00 98.69 180 PHE A O 1
ATOM 1425 N N . LEU A 1 181 ? 1.134 5.423 3.382 1.00 98.81 181 LEU A N 1
ATOM 1426 C CA . LEU A 1 181 ? 0.749 4.470 2.339 1.00 98.81 181 LEU A CA 1
ATOM 1427 C C . LEU A 1 181 ? -0.476 4.921 1.537 1.00 98.81 181 LEU A C 1
ATOM 1429 O O . LEU A 1 181 ? -0.614 4.498 0.392 1.00 98.81 181 LEU A O 1
ATOM 1433 N N . PHE A 1 182 ? -1.331 5.784 2.096 1.00 98.44 182 PHE A N 1
ATOM 1434 C CA . PHE A 1 182 ? -2.549 6.275 1.444 1.00 98.44 182 PHE A CA 1
ATOM 1435 C C . PHE A 1 182 ? -2.286 6.775 0.015 1.00 98.44 182 PHE A C 1
ATOM 1437 O O . PHE A 1 182 ? -2.957 6.347 -0.928 1.00 98.44 182 PHE A O 1
ATOM 1444 N N . LEU A 1 183 ? -1.270 7.629 -0.149 1.00 98.00 183 LEU A N 1
ATOM 1445 C CA . LEU A 1 183 ? -0.813 8.071 -1.465 1.00 98.00 183 LEU A CA 1
ATOM 1446 C C . LEU A 1 183 ? 0.284 7.167 -2.019 1.00 98.00 183 LEU A C 1
ATOM 1448 O O . LEU A 1 183 ? 0.193 6.787 -3.178 1.00 98.00 183 LEU A O 1
ATOM 1452 N N . THR A 1 184 ? 1.279 6.779 -1.216 1.00 98.62 184 THR A N 1
ATOM 1453 C CA . THR A 1 184 ? 2.458 6.057 -1.727 1.00 98.62 184 THR A CA 1
ATOM 1454 C C . THR A 1 184 ? 2.100 4.722 -2.388 1.00 98.62 184 THR A C 1
ATOM 1456 O O . THR A 1 184 ? 2.598 4.439 -3.472 1.00 98.62 184 THR A O 1
ATOM 1459 N N . ALA A 1 185 ? 1.207 3.914 -1.803 1.00 98.44 185 ALA A N 1
ATOM 1460 C CA . ALA A 1 185 ? 0.821 2.623 -2.384 1.00 98.44 185 ALA A CA 1
ATOM 1461 C C . ALA A 1 185 ? -0.041 2.791 -3.649 1.00 98.44 185 ALA A C 1
ATOM 1463 O O . ALA A 1 185 ? 0.169 2.104 -4.647 1.00 98.44 185 ALA A O 1
ATOM 1464 N N . SER A 1 186 ? -0.975 3.748 -3.634 1.00 98.38 186 SER A N 1
ATOM 1465 C CA . SER A 1 186 ? -1.814 4.082 -4.795 1.00 98.38 186 SER A CA 1
ATOM 1466 C C . SER A 1 186 ? -0.979 4.658 -5.949 1.00 98.38 186 SER A C 1
ATOM 1468 O O . SER A 1 186 ? -1.216 4.353 -7.117 1.00 98.38 186 SER A O 1
ATOM 1470 N N . ALA A 1 187 ? 0.026 5.471 -5.627 1.00 98.50 187 ALA A N 1
ATOM 1471 C CA . ALA A 1 187 ? 0.971 6.032 -6.582 1.00 98.50 187 ALA A CA 1
ATOM 1472 C C . ALA A 1 187 ? 1.936 4.969 -7.117 1.00 98.50 187 ALA A C 1
ATOM 1474 O O . ALA A 1 187 ? 2.210 4.973 -8.309 1.00 98.50 187 ALA A O 1
ATOM 1475 N N . HIS A 1 188 ? 2.389 4.032 -6.276 1.00 98.12 188 HIS A N 1
ATOM 1476 C CA . HIS A 1 188 ? 3.186 2.880 -6.701 1.00 98.12 188 HIS A CA 1
ATOM 1477 C C . HIS A 1 188 ? 2.441 2.057 -7.755 1.00 98.12 188 HIS A C 1
ATOM 1479 O O . HIS A 1 188 ? 2.971 1.849 -8.842 1.00 98.12 188 HIS A O 1
ATOM 1485 N N . MET A 1 189 ? 1.192 1.668 -7.467 1.00 97.75 189 MET A N 1
ATOM 1486 C CA . MET A 1 189 ? 0.355 0.944 -8.430 1.00 97.75 189 MET A CA 1
ATOM 1487 C C . MET A 1 189 ? 0.187 1.731 -9.733 1.00 97.75 189 MET A C 1
ATOM 1489 O O . MET A 1 189 ? 0.375 1.177 -10.806 1.00 97.75 189 MET A O 1
ATOM 1493 N N . LEU A 1 190 ? -0.107 3.032 -9.662 1.00 98.12 190 LEU A N 1
ATOM 1494 C CA . LEU A 1 190 ? -0.253 3.849 -10.867 1.00 98.12 190 LEU A CA 1
ATOM 1495 C C . LEU A 1 190 ? 1.048 3.905 -11.678 1.00 98.12 190 LEU A C 1
ATOM 1497 O O . LEU A 1 190 ? 1.035 3.627 -12.871 1.00 98.12 190 LEU A O 1
ATOM 1501 N N . PHE A 1 191 ? 2.164 4.238 -11.029 1.00 98.25 191 PHE A N 1
ATOM 1502 C CA . PHE A 1 191 ? 3.457 4.451 -11.675 1.00 98.25 191 PHE A CA 1
ATOM 1503 C C . PHE A 1 191 ? 3.950 3.214 -12.427 1.00 98.25 191 PHE A C 1
ATOM 1505 O O . PHE A 1 191 ? 4.411 3.341 -13.559 1.00 98.25 191 PHE A O 1
ATOM 1512 N N . MET A 1 192 ? 3.807 2.021 -11.838 1.00 97.19 192 MET A N 1
ATOM 1513 C CA . MET A 1 192 ? 4.235 0.770 -12.481 1.00 97.19 192 MET A CA 1
ATOM 1514 C C . MET A 1 192 ? 3.414 0.421 -13.730 1.00 97.19 192 MET A C 1
ATOM 1516 O O . MET A 1 192 ? 3.892 -0.334 -14.572 1.00 97.19 192 MET A O 1
ATOM 1520 N N . HIS A 1 193 ? 2.220 1.000 -13.875 1.00 96.50 193 HIS A N 1
ATOM 1521 C CA . HIS A 1 193 ? 1.282 0.721 -14.962 1.00 96.50 193 HIS A CA 1
ATOM 1522 C C . HIS A 1 193 ? 1.083 1.895 -15.939 1.00 96.50 193 HIS A C 1
ATOM 1524 O O . HIS A 1 193 ? 0.255 1.793 -16.840 1.00 96.50 193 HIS A O 1
ATOM 1530 N N . LEU A 1 194 ? 1.845 2.991 -15.803 1.00 96.25 194 LEU A N 1
ATOM 1531 C CA . LEU A 1 194 ? 1.892 4.068 -16.807 1.00 96.25 194 LEU A CA 1
ATOM 1532 C C . LEU A 1 194 ? 2.577 3.607 -18.103 1.00 96.25 194 LEU A C 1
ATOM 1534 O O . LEU A 1 194 ? 2.190 3.999 -19.196 1.00 96.25 194 LEU A O 1
ATOM 1538 N N . ASN A 1 195 ? 3.600 2.764 -17.980 1.00 95.94 195 ASN A N 1
ATOM 1539 C CA . ASN A 1 195 ? 4.282 2.154 -19.112 1.00 95.94 195 ASN A CA 1
ATOM 1540 C C . ASN A 1 195 ? 4.720 0.735 -18.725 1.00 95.94 195 ASN A C 1
ATOM 1542 O O . ASN A 1 195 ? 5.398 0.605 -17.702 1.00 95.94 195 ASN A O 1
ATOM 1546 N N . PRO A 1 196 ? 4.423 -0.313 -19.519 1.00 93.44 196 PRO A N 1
ATOM 1547 C CA . PRO A 1 196 ? 4.761 -1.693 -19.165 1.00 93.44 196 PRO A CA 1
ATOM 1548 C C . PRO A 1 196 ? 6.237 -1.906 -18.810 1.00 93.44 196 PRO A C 1
ATOM 1550 O O . PRO A 1 196 ? 6.544 -2.642 -17.875 1.00 93.44 196 PRO A O 1
ATOM 1553 N N . SER A 1 197 ? 7.163 -1.213 -19.485 1.00 93.88 197 SER A N 1
ATOM 1554 C CA . SER A 1 197 ? 8.599 -1.333 -19.188 1.00 93.88 197 SER A CA 1
ATOM 1555 C C . SER A 1 197 ? 8.955 -0.855 -17.774 1.00 93.88 197 SER A C 1
ATOM 1557 O O . SER A 1 197 ? 9.877 -1.380 -17.158 1.00 93.88 197 SER A O 1
ATOM 1559 N N . THR A 1 198 ? 8.173 0.068 -17.202 1.00 94.56 198 THR A N 1
ATOM 1560 C CA . THR A 1 198 ? 8.386 0.590 -15.842 1.00 94.56 198 THR A CA 1
ATOM 1561 C C . THR A 1 198 ? 8.240 -0.497 -14.778 1.00 94.56 198 THR A C 1
ATOM 1563 O O . THR A 1 198 ? 8.951 -0.460 -13.770 1.00 94.56 198 THR A O 1
ATOM 1566 N N . GLY A 1 199 ? 7.336 -1.457 -14.985 1.00 91.38 199 GLY A N 1
ATOM 1567 C CA . GLY A 1 199 ? 7.086 -2.552 -14.049 1.00 91.38 199 GLY A CA 1
ATOM 1568 C C . GLY A 1 199 ? 7.674 -3.900 -14.465 1.00 91.38 199 GLY A C 1
ATOM 1569 O O . GLY A 1 199 ? 7.881 -4.743 -13.595 1.00 91.38 199 GLY A O 1
ATOM 1570 N N . HIS A 1 200 ? 7.898 -4.138 -15.764 1.00 94.50 200 HIS A N 1
ATOM 1571 C CA . HIS A 1 200 ? 8.162 -5.483 -16.304 1.00 94.50 200 HIS A CA 1
ATOM 1572 C C . HIS A 1 200 ? 9.548 -5.654 -16.945 1.00 94.50 200 HIS A C 1
ATOM 1574 O O . HIS A 1 200 ? 9.935 -6.781 -17.249 1.00 94.50 200 HIS A O 1
ATOM 1580 N N . ASP A 1 201 ? 10.312 -4.581 -17.159 1.00 94.94 201 ASP A N 1
ATOM 1581 C CA . ASP A 1 201 ? 11.661 -4.679 -17.722 1.00 94.94 201 ASP A CA 1
ATOM 1582 C C . ASP A 1 201 ? 12.720 -4.629 -16.612 1.00 94.94 201 ASP A C 1
ATOM 1584 O O . ASP A 1 201 ? 12.855 -3.627 -15.903 1.00 94.94 201 ASP A O 1
ATOM 1588 N N . ALA A 1 202 ? 13.490 -5.713 -16.458 1.00 96.25 202 ALA A N 1
ATOM 1589 C CA . ALA A 1 202 ? 14.507 -5.810 -15.412 1.00 96.25 202 ALA A CA 1
ATOM 1590 C C . ALA A 1 202 ? 15.535 -4.670 -15.466 1.00 96.25 202 ALA A C 1
ATOM 1592 O O . ALA A 1 202 ? 15.913 -4.140 -14.421 1.00 96.25 202 ALA A O 1
ATOM 1593 N N . GLN A 1 203 ? 15.996 -4.284 -16.659 1.00 95.62 203 GLN A N 1
ATOM 1594 C CA . GLN A 1 203 ? 17.050 -3.281 -16.820 1.00 95.62 203 GLN A CA 1
ATOM 1595 C C . GLN A 1 203 ? 16.525 -1.885 -16.490 1.00 95.62 203 GLN A C 1
ATOM 1597 O O . GLN A 1 203 ? 17.205 -1.129 -15.793 1.00 95.62 203 GLN A O 1
ATOM 1602 N N . VAL A 1 204 ? 15.301 -1.564 -16.918 1.00 95.56 204 VAL A N 1
ATOM 1603 C CA . VAL A 1 204 ? 14.636 -0.297 -16.575 1.00 95.56 204 VAL A CA 1
ATOM 1604 C C . VAL A 1 204 ? 14.429 -0.185 -15.063 1.00 95.56 204 VAL A C 1
ATOM 1606 O O . VAL A 1 204 ? 14.717 0.861 -14.471 1.00 95.56 204 VAL A O 1
ATOM 1609 N N . ILE A 1 205 ? 13.977 -1.263 -14.417 1.00 96.38 205 ILE A N 1
ATOM 1610 C CA . ILE A 1 205 ? 13.762 -1.301 -12.964 1.00 96.38 205 ILE A CA 1
ATOM 1611 C C . ILE A 1 205 ? 15.087 -1.137 -12.213 1.00 96.38 205 ILE A C 1
ATOM 1613 O O . ILE A 1 205 ? 15.178 -0.278 -11.336 1.00 96.38 205 ILE A O 1
ATOM 1617 N N . ILE A 1 206 ? 16.118 -1.902 -12.583 1.00 95.69 206 ILE A N 1
ATOM 1618 C CA . ILE A 1 206 ? 17.457 -1.834 -11.977 1.00 95.69 206 ILE A CA 1
ATOM 1619 C C . ILE A 1 206 ? 18.044 -0.425 -12.115 1.00 95.69 206 ILE A C 1
ATOM 1621 O O . ILE A 1 206 ? 18.478 0.162 -11.124 1.00 95.69 206 ILE A O 1
ATOM 1625 N N . ALA A 1 207 ? 17.987 0.163 -13.314 1.00 95.69 207 ALA A N 1
ATOM 1626 C CA . ALA A 1 207 ? 18.488 1.513 -13.554 1.00 95.69 207 ALA A CA 1
ATOM 1627 C C . ALA A 1 207 ? 17.762 2.558 -12.690 1.00 95.69 207 ALA A C 1
ATOM 1629 O O . ALA A 1 207 ? 18.398 3.441 -12.110 1.00 95.69 207 ALA A O 1
ATOM 1630 N N . ARG A 1 208 ? 16.434 2.438 -12.545 1.00 95.50 208 ARG A N 1
ATOM 1631 C CA . ARG A 1 208 ? 15.639 3.311 -11.668 1.00 95.50 208 ARG A CA 1
ATOM 1632 C C . ARG A 1 208 ? 16.022 3.141 -10.195 1.00 95.50 208 ARG A C 1
ATOM 1634 O O . ARG A 1 208 ? 16.157 4.141 -9.490 1.00 95.50 208 ARG A O 1
ATOM 1641 N N . MET A 1 209 ? 16.192 1.903 -9.733 1.00 94.69 209 MET A N 1
ATOM 1642 C CA . MET A 1 209 ? 16.560 1.579 -8.346 1.00 94.69 209 MET A CA 1
ATOM 1643 C C . MET A 1 209 ? 17.991 2.007 -7.989 1.00 94.69 209 MET A C 1
ATOM 1645 O O . MET A 1 209 ? 18.283 2.236 -6.814 1.00 94.69 209 MET A O 1
ATOM 1649 N N . GLY A 1 210 ? 18.860 2.201 -8.987 1.00 94.75 210 GLY A N 1
ATOM 1650 C CA . GLY A 1 210 ? 20.184 2.802 -8.811 1.00 94.75 210 GLY A CA 1
ATOM 1651 C C . GLY A 1 210 ? 20.148 4.272 -8.364 1.00 94.75 210 GLY A C 1
ATOM 1652 O O . GLY A 1 210 ? 21.145 4.790 -7.862 1.00 94.75 210 GLY A O 1
ATOM 1653 N N . ASN A 1 211 ? 19.008 4.961 -8.492 1.00 96.31 211 ASN A N 1
ATOM 1654 C CA . ASN A 1 211 ? 18.851 6.322 -7.992 1.00 96.31 211 ASN A CA 1
ATOM 1655 C C . ASN A 1 211 ? 18.714 6.335 -6.448 1.00 96.31 211 ASN A C 1
ATOM 1657 O O . ASN A 1 211 ? 17.761 5.750 -5.923 1.00 96.31 211 ASN A O 1
ATOM 1661 N N . PRO A 1 212 ? 19.577 7.057 -5.700 1.00 96.19 212 PRO A N 1
ATOM 1662 C CA . PRO A 1 212 ? 19.547 7.050 -4.232 1.00 96.19 212 PRO A CA 1
ATOM 1663 C C . PRO A 1 212 ? 18.230 7.538 -3.620 1.00 96.19 212 PRO A C 1
ATOM 1665 O O . PRO A 1 212 ? 17.799 7.026 -2.588 1.00 96.19 212 PRO A O 1
ATOM 1668 N N . PHE A 1 213 ? 17.573 8.516 -4.251 1.00 97.19 213 PHE A N 1
ATOM 1669 C CA . PHE A 1 213 ? 16.292 9.030 -3.775 1.00 97.19 213 PHE A CA 1
ATOM 1670 C C . PHE A 1 213 ? 15.170 8.004 -3.970 1.00 97.19 213 PHE A C 1
ATOM 1672 O O . PHE A 1 213 ? 14.385 7.786 -3.050 1.00 97.19 213 PHE A O 1
ATOM 1679 N N . ILE A 1 214 ? 15.126 7.321 -5.118 1.00 97.12 214 ILE A N 1
ATOM 1680 C CA . ILE A 1 214 ? 14.156 6.238 -5.341 1.00 97.12 214 ILE A CA 1
ATOM 1681 C C . ILE A 1 214 ? 14.384 5.102 -4.348 1.00 97.12 214 ILE A C 1
ATOM 1683 O O . ILE A 1 214 ? 13.440 4.659 -3.700 1.00 97.12 214 ILE A O 1
ATOM 1687 N N . LYS A 1 215 ? 15.642 4.704 -4.140 1.00 96.19 215 LYS A N 1
ATOM 1688 C CA . LYS A 1 215 ? 15.994 3.677 -3.157 1.00 96.19 215 LYS A CA 1
ATOM 1689 C C . LYS A 1 215 ? 15.531 4.047 -1.743 1.00 96.19 215 LYS A C 1
ATOM 1691 O O . LYS A 1 215 ? 15.001 3.197 -1.034 1.00 96.19 215 LYS A O 1
ATOM 1696 N N . LEU A 1 216 ? 15.669 5.314 -1.340 1.00 96.69 216 LEU A N 1
ATOM 1697 C CA . LEU A 1 216 ? 15.142 5.806 -0.062 1.00 96.69 216 LEU A CA 1
ATOM 1698 C C . LEU A 1 216 ? 13.612 5.672 0.022 1.00 96.69 216 LEU A C 1
ATOM 1700 O O . LEU A 1 216 ? 13.093 5.224 1.047 1.00 96.69 216 LEU A O 1
ATOM 1704 N N . VAL A 1 217 ? 12.894 6.044 -1.042 1.00 97.88 217 VAL A N 1
ATOM 1705 C CA . VAL A 1 217 ? 11.431 5.899 -1.118 1.00 97.88 217 VAL A CA 1
ATOM 1706 C C . VAL A 1 217 ? 11.021 4.427 -1.029 1.00 97.88 217 VAL A C 1
ATOM 1708 O O . VAL A 1 217 ? 10.116 4.104 -0.260 1.00 97.88 217 VAL A O 1
ATOM 1711 N N . ASP A 1 218 ? 11.713 3.532 -1.732 1.00 97.69 218 ASP A N 1
ATOM 1712 C CA . ASP A 1 218 ? 11.426 2.095 -1.721 1.00 97.69 218 ASP A CA 1
ATOM 1713 C C . ASP A 1 218 ? 11.702 1.461 -0.348 1.00 97.69 218 ASP A C 1
ATOM 1715 O O . ASP A 1 218 ? 10.901 0.656 0.131 1.00 97.69 218 ASP A O 1
ATOM 1719 N N . VAL A 1 219 ? 12.774 1.867 0.347 1.00 98.00 219 VAL A N 1
ATOM 1720 C CA . VAL A 1 219 ? 13.036 1.446 1.738 1.00 98.00 219 VAL A CA 1
ATOM 1721 C C . VAL A 1 219 ? 11.922 1.926 2.675 1.00 98.00 219 VAL A C 1
ATOM 1723 O O . VAL A 1 219 ? 11.448 1.155 3.515 1.00 98.00 219 VAL A O 1
ATOM 1726 N N . ALA A 1 220 ? 11.469 3.175 2.531 1.00 98.38 220 ALA A N 1
ATOM 1727 C CA . ALA A 1 220 ? 10.369 3.712 3.331 1.00 98.38 220 ALA A CA 1
ATOM 1728 C C . ALA A 1 220 ? 9.045 2.979 3.050 1.00 98.38 220 ALA A C 1
ATOM 1730 O O . ALA A 1 220 ? 8.316 2.644 3.988 1.00 98.38 220 ALA A O 1
ATOM 1731 N N . LEU A 1 221 ? 8.757 2.680 1.779 1.00 98.56 221 LEU A N 1
ATOM 1732 C CA . LEU A 1 221 ? 7.599 1.894 1.359 1.00 98.56 221 LEU A CA 1
ATOM 1733 C C . LEU A 1 221 ? 7.649 0.474 1.934 1.00 98.56 221 LEU A C 1
ATOM 1735 O O . LEU A 1 221 ? 6.663 0.042 2.532 1.00 98.56 221 LEU A O 1
ATOM 1739 N N . LEU A 1 222 ? 8.792 -0.212 1.832 1.00 98.56 222 LEU A N 1
ATOM 1740 C CA . LEU A 1 222 ? 9.010 -1.548 2.392 1.00 98.56 222 LEU A CA 1
ATOM 1741 C C . LEU A 1 222 ? 8.765 -1.566 3.907 1.00 98.56 222 LEU A C 1
ATOM 1743 O O . LEU A 1 222 ? 7.993 -2.387 4.405 1.00 98.56 222 LEU A O 1
ATOM 1747 N N . ALA A 1 223 ? 9.382 -0.640 4.644 1.00 98.62 223 ALA A N 1
ATOM 1748 C CA . ALA A 1 223 ? 9.220 -0.557 6.092 1.00 98.62 223 ALA A CA 1
ATOM 1749 C C . ALA A 1 223 ? 7.759 -0.280 6.484 1.00 98.62 223 ALA A C 1
ATOM 1751 O O . ALA A 1 223 ? 7.211 -0.948 7.368 1.00 98.62 223 ALA A O 1
ATOM 1752 N N . ALA A 1 224 ? 7.108 0.670 5.806 1.00 98.81 224 ALA A N 1
ATOM 1753 C CA . ALA A 1 224 ? 5.727 1.037 6.088 1.00 98.81 224 ALA A CA 1
ATOM 1754 C C . ALA A 1 224 ? 4.754 -0.107 5.779 1.00 98.81 224 ALA A C 1
ATOM 1756 O O . ALA A 1 224 ? 3.915 -0.415 6.625 1.00 98.81 224 ALA A O 1
ATOM 1757 N N . VAL A 1 225 ? 4.860 -0.752 4.612 1.00 98.69 225 VAL A N 1
ATOM 1758 C CA . VAL A 1 225 ? 3.915 -1.799 4.190 1.00 98.69 225 VAL A CA 1
ATOM 1759 C C . VAL A 1 225 ? 4.040 -3.062 5.040 1.00 98.69 225 VAL A C 1
ATOM 1761 O O . VAL A 1 225 ? 3.020 -3.623 5.444 1.00 98.69 225 VAL A O 1
ATOM 1764 N N . LEU A 1 226 ? 5.264 -3.470 5.394 1.00 98.56 226 LEU A N 1
ATOM 1765 C CA . LEU A 1 226 ? 5.496 -4.641 6.241 1.00 98.56 226 LEU A CA 1
ATOM 1766 C C . LEU A 1 226 ? 5.019 -4.404 7.673 1.00 98.56 226 LEU A C 1
ATOM 1768 O O . LEU A 1 226 ? 4.380 -5.275 8.265 1.00 98.56 226 LEU A O 1
ATOM 1772 N N . TYR A 1 227 ? 5.277 -3.220 8.235 1.00 98.69 227 TYR A N 1
ATOM 1773 C CA . TYR A 1 227 ? 4.734 -2.868 9.544 1.00 98.69 227 TYR A CA 1
ATOM 1774 C C . TYR A 1 227 ? 3.198 -2.832 9.518 1.00 98.69 227 TYR A C 1
ATOM 1776 O O . TYR A 1 227 ? 2.544 -3.479 10.341 1.00 98.69 227 TYR A O 1
ATOM 1784 N N . HIS A 1 228 ? 2.628 -2.104 8.552 1.00 98.75 228 HIS A N 1
ATOM 1785 C CA . HIS A 1 228 ? 1.189 -1.889 8.434 1.00 98.75 228 HIS A CA 1
ATOM 1786 C C . HIS A 1 228 ? 0.425 -3.203 8.245 1.00 98.75 228 HIS A C 1
ATOM 1788 O O . HIS A 1 228 ? -0.614 -3.429 8.873 1.00 98.75 228 HIS A O 1
ATOM 1794 N N . GLY A 1 229 ? 0.957 -4.082 7.394 1.00 98.50 229 GLY A N 1
ATOM 1795 C CA . GLY A 1 229 ? 0.412 -5.407 7.138 1.00 98.50 229 GLY A CA 1
ATOM 1796 C C . GLY A 1 229 ? 0.477 -6.311 8.366 1.00 98.50 229 GLY A C 1
ATOM 1797 O O . GLY A 1 229 ? -0.540 -6.881 8.760 1.00 98.50 229 GLY A O 1
ATOM 1798 N N . ALA A 1 230 ? 1.639 -6.397 9.023 1.00 98.44 230 ALA A N 1
ATOM 1799 C CA . ALA A 1 230 ? 1.820 -7.256 10.193 1.00 98.44 230 ALA A CA 1
ATOM 1800 C C . ALA A 1 230 ? 0.937 -6.831 11.375 1.00 98.44 230 ALA A C 1
ATOM 1802 O O . ALA A 1 230 ? 0.252 -7.670 11.966 1.00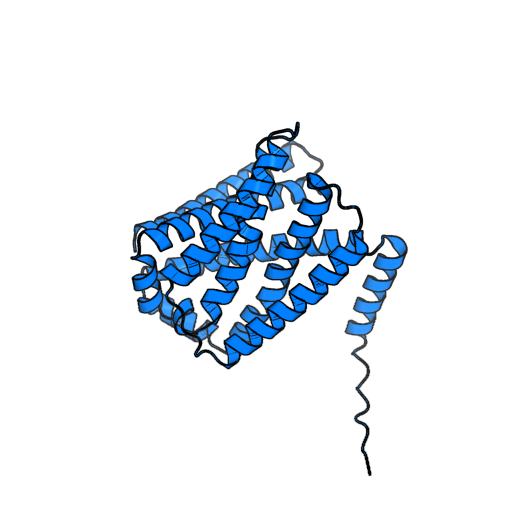 98.44 230 ALA A O 1
ATOM 1803 N N . TYR A 1 231 ? 0.894 -5.534 11.700 1.00 98.44 231 TYR A N 1
ATOM 1804 C CA . TYR A 1 231 ? 0.020 -5.042 12.766 1.00 98.44 231 TYR A CA 1
ATOM 1805 C C . TYR A 1 231 ? -1.464 -5.149 12.380 1.00 98.44 231 TYR A C 1
ATOM 1807 O O . TYR A 1 231 ? -2.297 -5.462 13.232 1.00 98.44 231 TYR A O 1
ATOM 1815 N N . GLY A 1 232 ? -1.806 -4.962 11.102 1.00 98.25 232 GLY A N 1
ATOM 1816 C CA . GLY A 1 232 ? -3.155 -5.200 10.584 1.00 98.25 232 GLY A CA 1
ATOM 1817 C C . GLY A 1 232 ? -3.617 -6.645 10.795 1.00 98.25 232 GLY A C 1
ATOM 1818 O O . GLY A 1 232 ? -4.679 -6.867 11.379 1.00 98.25 232 GLY A O 1
ATOM 1819 N N . LEU A 1 233 ? -2.799 -7.629 10.406 1.00 98.38 233 LEU A N 1
ATOM 1820 C CA . LEU A 1 233 ? -3.081 -9.049 10.643 1.00 98.38 233 LEU A CA 1
ATOM 1821 C C . LEU A 1 233 ? -3.148 -9.382 12.135 1.00 98.38 233 LEU A C 1
ATOM 1823 O O . LEU A 1 233 ? -4.060 -10.090 12.555 1.00 98.38 233 LEU A O 1
ATOM 1827 N N . TYR A 1 234 ? -2.239 -8.831 12.944 1.00 98.00 234 TYR A N 1
ATOM 1828 C CA . TYR A 1 234 ? -2.286 -8.963 14.401 1.00 98.00 234 TYR A CA 1
ATOM 1829 C C . TYR A 1 234 ? -3.615 -8.440 14.967 1.00 98.00 234 TYR A C 1
ATOM 1831 O O . TYR A 1 234 ? -4.256 -9.119 15.768 1.00 98.00 234 TYR A O 1
ATOM 1839 N N . SER A 1 235 ? -4.068 -7.262 14.524 1.00 97.00 235 SER A N 1
ATOM 1840 C CA . SER A 1 235 ? -5.341 -6.680 14.956 1.00 97.00 235 SER A CA 1
ATOM 1841 C C . SER A 1 235 ? -6.538 -7.526 14.529 1.00 97.00 235 SER A C 1
ATOM 1843 O O . SER A 1 235 ? -7.464 -7.669 15.317 1.00 97.00 235 SER A O 1
ATOM 1845 N N . ILE A 1 236 ? -6.526 -8.091 13.318 1.00 97.50 236 ILE A N 1
ATOM 1846 C CA . ILE A 1 236 ? -7.583 -8.998 12.849 1.00 97.50 236 ILE A CA 1
ATOM 1847 C C . ILE A 1 236 ? -7.589 -10.273 13.696 1.00 97.50 236 ILE A C 1
ATOM 1849 O O . ILE A 1 236 ? -8.645 -10.696 14.150 1.00 97.50 236 ILE A O 1
ATOM 1853 N N . ALA A 1 237 ? -6.424 -10.870 13.951 1.00 97.38 237 ALA A N 1
ATOM 1854 C CA . ALA A 1 237 ? -6.306 -12.099 14.731 1.00 97.38 237 ALA A CA 1
ATOM 1855 C C . ALA A 1 237 ? -6.868 -11.942 16.153 1.00 97.38 237 ALA A C 1
ATOM 1857 O O . ALA A 1 237 ? -7.549 -12.844 16.642 1.00 97.38 237 ALA A O 1
ATOM 1858 N N . ARG A 1 238 ? -6.672 -10.777 16.786 1.00 96.06 238 ARG A N 1
ATOM 1859 C CA . ARG A 1 238 ? -7.240 -10.474 18.112 1.00 96.06 238 ARG A CA 1
ATOM 1860 C C . ARG A 1 238 ? -8.765 -10.512 18.172 1.00 96.06 238 ARG A C 1
ATOM 1862 O O . ARG A 1 238 ? -9.299 -10.708 19.258 1.00 96.06 238 ARG A O 1
ATOM 1869 N N . ASP A 1 239 ? -9.453 -10.343 17.048 1.00 94.81 239 ASP A N 1
ATOM 1870 C CA . ASP A 1 239 ? -10.916 -10.393 17.019 1.00 94.81 239 ASP A CA 1
ATOM 1871 C C . ASP A 1 239 ? -11.461 -11.829 17.048 1.00 94.81 239 ASP A C 1
ATOM 1873 O O . ASP A 1 239 ? -12.635 -12.029 17.351 1.00 94.81 239 ASP A O 1
ATOM 1877 N N . TYR A 1 240 ? -10.625 -12.828 16.735 1.00 95.38 240 TYR A N 1
ATOM 1878 C CA . TYR A 1 240 ? -11.041 -14.233 16.616 1.00 95.38 240 TYR A CA 1
ATOM 1879 C C . TYR A 1 240 ? -10.299 -15.175 17.573 1.00 95.38 240 TYR A C 1
ATOM 1881 O O . TYR A 1 240 ? -10.815 -16.241 17.905 1.00 95.38 240 TYR A O 1
ATOM 1889 N N . LEU A 1 241 ? -9.099 -14.809 18.032 1.00 95.19 241 LEU A N 1
ATOM 1890 C CA . LEU A 1 241 ? -8.295 -15.620 18.944 1.00 95.19 241 LEU A CA 1
ATOM 1891 C C . LEU A 1 241 ? -8.510 -15.174 20.394 1.00 95.19 241 LEU A C 1
ATOM 1893 O O . LEU A 1 241 ? -8.002 -14.140 20.822 1.00 95.19 241 LEU A O 1
ATOM 1897 N N . SER A 1 242 ? -9.224 -15.989 21.172 1.00 94.06 242 SER A N 1
ATOM 1898 C CA . SER A 1 242 ? -9.490 -15.726 22.594 1.00 94.06 242 SER A CA 1
ATOM 1899 C C . SER A 1 242 ? -8.356 -16.169 23.530 1.00 94.06 242 SER A C 1
ATOM 1901 O O . SER A 1 242 ? -8.181 -15.602 24.607 1.00 94.06 242 SER A O 1
ATOM 1903 N N . SER A 1 243 ? -7.562 -17.173 23.137 1.00 97.12 243 SER A N 1
ATOM 1904 C CA . SER A 1 243 ? -6.464 -17.701 23.957 1.00 97.12 243 SER A CA 1
ATOM 1905 C C . SER A 1 243 ? -5.214 -16.832 23.855 1.00 97.12 243 SER A C 1
ATOM 1907 O O . SER A 1 243 ? -4.621 -16.710 22.782 1.00 97.12 243 SER A O 1
ATOM 1909 N N . ALA A 1 244 ? -4.751 -16.307 24.993 1.00 95.38 244 ALA A N 1
ATOM 1910 C CA . ALA A 1 244 ? -3.527 -15.511 25.070 1.00 95.38 244 ALA A CA 1
ATOM 1911 C C . ALA A 1 244 ? -2.302 -16.268 24.529 1.00 95.38 244 ALA A C 1
ATOM 1913 O O . ALA A 1 244 ? -1.515 -15.698 23.783 1.00 95.38 244 ALA A O 1
ATOM 1914 N N . LYS A 1 245 ? -2.181 -17.571 24.824 1.00 97.38 245 LYS A N 1
ATOM 1915 C CA . LYS A 1 245 ? -1.074 -18.406 24.324 1.00 97.38 245 LYS A CA 1
ATOM 1916 C C . LYS A 1 245 ? -1.094 -18.520 22.799 1.00 97.38 245 LYS A C 1
ATOM 1918 O O . LYS A 1 245 ? -0.058 -18.361 22.160 1.00 97.38 245 LYS A O 1
ATOM 1923 N N . VAL A 1 246 ? -2.274 -18.759 22.218 1.00 96.94 246 VAL A N 1
ATOM 1924 C CA . VAL A 1 246 ? -2.442 -18.852 20.758 1.00 96.94 246 VAL A CA 1
ATOM 1925 C C . VAL A 1 246 ? -2.174 -17.497 20.107 1.00 96.94 246 VAL A C 1
ATOM 1927 O O . VAL A 1 246 ? -1.494 -17.437 19.087 1.00 96.94 246 VAL A O 1
ATOM 1930 N N . MET A 1 247 ? -2.628 -16.404 20.723 1.00 96.69 247 MET A N 1
ATOM 1931 C CA . MET A 1 247 ? -2.366 -15.053 20.231 1.00 96.69 247 MET A CA 1
ATOM 1932 C C . MET A 1 247 ? -0.871 -14.703 20.266 1.00 96.69 247 MET A C 1
ATOM 1934 O O . MET A 1 247 ? -0.354 -14.145 19.301 1.00 96.69 247 MET A O 1
ATOM 1938 N N . THR A 1 248 ? -0.154 -15.065 21.334 1.00 97.25 248 THR A N 1
ATOM 1939 C CA . THR A 1 248 ? 1.305 -14.891 21.420 1.00 97.25 248 THR A CA 1
ATOM 1940 C C . THR A 1 248 ? 2.027 -15.711 20.353 1.00 97.25 248 THR A C 1
ATOM 1942 O O . THR A 1 248 ? 2.906 -15.177 19.680 1.00 97.25 248 THR A O 1
ATOM 1945 N N . ALA A 1 249 ? 1.637 -16.972 20.147 1.00 97.31 249 ALA A N 1
ATOM 1946 C CA . ALA A 1 249 ? 2.213 -17.813 19.099 1.00 97.31 249 ALA A CA 1
ATOM 1947 C C . ALA A 1 249 ? 1.959 -17.233 17.694 1.00 97.31 249 ALA A C 1
ATOM 1949 O O . ALA A 1 249 ? 2.882 -17.146 16.887 1.00 97.31 249 ALA A O 1
ATOM 1950 N N . ALA A 1 250 ? 0.737 -16.764 17.422 1.00 96.50 250 ALA A N 1
ATOM 1951 C CA . ALA A 1 250 ? 0.389 -16.109 16.163 1.00 96.50 250 ALA A CA 1
ATOM 1952 C C . ALA A 1 250 ? 1.190 -14.814 15.950 1.00 96.50 250 ALA A C 1
ATOM 1954 O O . ALA A 1 250 ? 1.704 -14.581 14.859 1.00 96.50 250 ALA A O 1
ATOM 1955 N N . ALA A 1 251 ? 1.350 -13.990 16.989 1.00 96.56 251 ALA A N 1
ATOM 1956 C CA . ALA A 1 251 ? 2.156 -12.773 16.924 1.00 96.56 251 ALA A CA 1
ATOM 1957 C C . ALA A 1 251 ? 3.641 -13.075 16.661 1.00 96.56 251 ALA A C 1
ATOM 1959 O O . ALA A 1 251 ? 4.258 -12.402 15.837 1.00 96.56 251 ALA A O 1
ATOM 1960 N N . ALA A 1 252 ? 4.201 -14.103 17.308 1.00 97.88 252 ALA A N 1
ATOM 1961 C CA . ALA A 1 252 ? 5.576 -14.543 17.078 1.00 97.88 252 ALA A CA 1
ATOM 1962 C C . ALA A 1 252 ? 5.780 -15.052 15.641 1.00 97.88 252 ALA A C 1
ATOM 1964 O O . ALA A 1 252 ? 6.763 -14.687 14.996 1.00 97.88 252 ALA A O 1
ATOM 1965 N N . LEU A 1 253 ? 4.826 -15.827 15.113 1.00 97.19 253 LEU A N 1
ATOM 1966 C CA . LEU A 1 253 ? 4.843 -16.279 13.721 1.00 97.19 253 LEU A CA 1
ATOM 1967 C C . LEU A 1 253 ? 4.780 -15.098 12.746 1.00 97.19 253 LEU A C 1
ATOM 1969 O O . LEU A 1 253 ? 5.610 -15.011 11.844 1.00 97.19 253 LEU A O 1
ATOM 1973 N N . LEU A 1 254 ? 3.832 -14.174 12.940 1.00 96.75 254 LEU A N 1
ATOM 1974 C CA . LEU A 1 254 ? 3.706 -12.974 12.109 1.00 96.75 254 LEU A CA 1
ATOM 1975 C C . LEU A 1 254 ? 4.996 -12.153 12.126 1.00 96.75 254 LEU A C 1
ATOM 1977 O O . LEU A 1 254 ? 5.453 -11.720 11.072 1.00 96.75 254 LEU A O 1
ATOM 1981 N N . PHE A 1 255 ? 5.607 -11.976 13.298 1.00 96.75 255 PHE A N 1
ATOM 1982 C CA . PHE A 1 255 ? 6.881 -11.279 13.429 1.00 96.75 255 PHE A CA 1
ATOM 1983 C C . PHE A 1 255 ? 8.006 -11.991 12.665 1.00 96.75 255 PHE A C 1
ATOM 1985 O O . PHE A 1 255 ? 8.698 -11.349 11.878 1.00 96.75 255 PHE A O 1
ATOM 1992 N N . GLY A 1 256 ? 8.150 -13.310 12.831 1.00 98.06 256 GLY A N 1
ATOM 1993 C CA . GLY A 1 256 ? 9.166 -14.103 12.133 1.00 98.06 256 GLY A CA 1
ATOM 1994 C C . GLY A 1 256 ? 9.018 -14.058 10.611 1.00 98.06 256 GLY A C 1
ATOM 1995 O O . GLY A 1 256 ? 9.986 -13.781 9.905 1.00 98.06 256 GLY A O 1
ATOM 1996 N N . VAL A 1 257 ? 7.797 -14.243 10.098 1.00 97.56 257 VAL A N 1
ATOM 1997 C CA . VAL A 1 257 ? 7.502 -14.118 8.661 1.00 97.56 257 VAL A CA 1
ATOM 1998 C C . VAL A 1 257 ? 7.835 -12.710 8.167 1.00 97.56 257 VAL A C 1
ATOM 2000 O O . VAL A 1 257 ? 8.497 -12.553 7.142 1.00 97.56 257 VAL A O 1
ATOM 2003 N N . ASN A 1 258 ? 7.447 -11.675 8.913 1.00 96.06 258 ASN A N 1
ATOM 2004 C CA . ASN A 1 258 ? 7.712 -10.295 8.519 1.00 96.06 258 ASN A CA 1
ATOM 2005 C C . ASN A 1 258 ? 9.213 -9.964 8.497 1.00 96.06 258 ASN A C 1
ATOM 2007 O O . ASN A 1 258 ? 9.651 -9.227 7.618 1.00 96.06 258 ASN A O 1
ATOM 2011 N N . LEU A 1 259 ? 10.013 -10.534 9.407 1.00 97.75 259 LEU A N 1
ATOM 2012 C CA . LEU A 1 259 ? 11.475 -10.403 9.381 1.00 97.75 259 LEU A CA 1
ATOM 2013 C C . LEU A 1 259 ? 12.093 -11.059 8.143 1.00 97.75 259 LEU A C 1
ATOM 2015 O O . LEU A 1 259 ? 12.991 -10.475 7.537 1.00 97.75 259 LEU A O 1
ATOM 2019 N N . ILE A 1 260 ? 11.599 -12.232 7.735 1.00 98.31 260 ILE A N 1
ATOM 2020 C CA . ILE A 1 260 ? 12.051 -12.899 6.505 1.00 98.31 260 ILE A CA 1
ATOM 2021 C C . ILE A 1 260 ? 11.787 -11.994 5.297 1.00 98.31 260 ILE A C 1
ATOM 2023 O O . ILE A 1 260 ? 12.692 -11.749 4.502 1.00 98.31 260 ILE A O 1
ATOM 2027 N N . PHE A 1 261 ? 10.577 -11.447 5.174 1.00 98.31 261 PHE A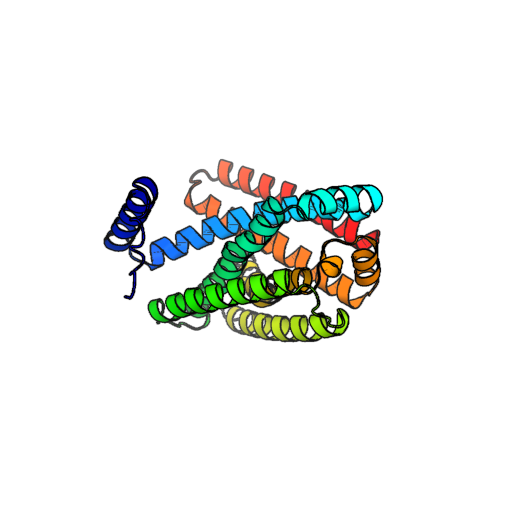 N 1
ATOM 2028 C CA . PHE A 1 261 ? 10.234 -10.567 4.054 1.00 98.31 261 PHE A CA 1
ATOM 2029 C C . PHE A 1 261 ? 10.946 -9.212 4.103 1.00 98.31 261 PHE A C 1
ATOM 2031 O O . PHE A 1 261 ? 11.334 -8.697 3.054 1.00 98.31 261 PHE A O 1
ATOM 2038 N N . ALA A 1 262 ? 11.193 -8.666 5.297 1.00 97.62 262 ALA A N 1
ATOM 2039 C CA . ALA A 1 262 ? 12.030 -7.482 5.465 1.00 97.62 262 ALA A CA 1
ATOM 2040 C C . ALA A 1 262 ? 13.455 -7.745 4.968 1.00 97.62 262 ALA A C 1
ATOM 2042 O O . ALA A 1 262 ? 14.003 -6.930 4.230 1.00 97.62 262 ALA A O 1
ATOM 2043 N N . TRP A 1 263 ? 14.028 -8.903 5.305 1.00 97.81 263 TRP A N 1
ATOM 2044 C CA . TRP A 1 263 ? 15.337 -9.311 4.804 1.00 97.81 263 TRP A CA 1
ATOM 2045 C C . TRP A 1 263 ? 15.347 -9.489 3.282 1.00 97.81 263 TRP A C 1
ATOM 2047 O O . TRP A 1 263 ? 16.244 -8.966 2.627 1.00 97.81 263 TRP A O 1
ATOM 2057 N N . VAL A 1 264 ? 14.349 -10.169 2.705 1.00 97.50 264 VAL A N 1
ATOM 2058 C CA . VAL A 1 264 ? 14.227 -10.344 1.244 1.00 97.50 264 VAL A CA 1
ATOM 2059 C C . VAL A 1 264 ? 14.194 -8.988 0.533 1.00 97.50 264 VAL A C 1
ATOM 2061 O O . VAL A 1 264 ? 14.965 -8.773 -0.402 1.00 97.50 264 VAL A O 1
ATOM 2064 N N . GLY A 1 265 ? 13.351 -8.061 0.999 1.00 96.50 265 GLY A N 1
ATOM 2065 C CA . GLY A 1 265 ? 13.229 -6.727 0.407 1.00 96.50 265 GLY A CA 1
ATOM 2066 C C . GLY A 1 265 ? 14.483 -5.867 0.587 1.00 96.50 265 GLY A C 1
ATOM 2067 O O . GLY A 1 265 ? 14.939 -5.239 -0.367 1.00 96.50 265 GLY A O 1
ATOM 2068 N N . LEU A 1 266 ? 15.087 -5.864 1.780 1.00 95.94 266 LEU A N 1
ATOM 2069 C CA . LEU A 1 266 ? 16.316 -5.105 2.034 1.00 95.94 266 LEU A CA 1
ATOM 2070 C C . LEU A 1 266 ? 17.495 -5.653 1.236 1.00 95.94 266 LEU A C 1
ATOM 2072 O O . LEU A 1 266 ? 18.238 -4.874 0.646 1.00 95.94 266 LEU A O 1
ATOM 2076 N N . LYS A 1 267 ? 17.653 -6.979 1.175 1.00 95.81 267 LYS A N 1
ATOM 2077 C CA . LYS A 1 267 ? 18.706 -7.614 0.379 1.00 95.81 267 LYS A CA 1
ATOM 2078 C C . LYS A 1 267 ? 18.607 -7.177 -1.079 1.00 95.81 267 LYS A C 1
ATOM 2080 O O . LYS A 1 267 ? 19.616 -6.761 -1.634 1.00 95.81 267 LYS A O 1
ATOM 2085 N N . LEU A 1 268 ? 17.405 -7.217 -1.660 1.00 93.44 268 LEU A N 1
ATOM 2086 C CA . LEU A 1 268 ? 17.152 -6.741 -3.019 1.00 93.44 268 LEU A CA 1
ATOM 2087 C C . LEU A 1 268 ? 17.612 -5.284 -3.200 1.00 93.44 268 LEU A C 1
ATOM 2089 O O . LEU A 1 268 ? 18.451 -5.016 -4.056 1.00 93.44 268 LEU A O 1
ATOM 2093 N N . LEU A 1 269 ? 17.111 -4.370 -2.361 1.00 93.25 269 LEU A N 1
ATOM 2094 C CA . LEU A 1 269 ? 17.387 -2.928 -2.445 1.00 93.25 269 LEU A CA 1
ATOM 2095 C C . LEU A 1 269 ? 18.867 -2.564 -2.248 1.00 93.25 269 LEU A C 1
ATOM 2097 O O . LEU A 1 269 ? 19.335 -1.557 -2.780 1.00 93.25 269 LEU A O 1
ATOM 2101 N N . LEU A 1 270 ? 19.596 -3.355 -1.460 1.00 90.62 270 LEU A N 1
ATOM 2102 C CA . LEU A 1 270 ? 21.020 -3.148 -1.189 1.00 90.62 270 LEU A CA 1
ATOM 2103 C C . LEU A 1 270 ? 21.934 -3.809 -2.230 1.00 90.62 270 LEU A C 1
ATOM 2105 O O . LEU A 1 270 ? 23.085 -3.405 -2.351 1.00 90.62 270 LEU A O 1
ATOM 2109 N N . SER A 1 271 ? 21.441 -4.821 -2.949 1.00 88.69 271 SER A N 1
ATOM 2110 C CA . SER A 1 271 ? 22.225 -5.589 -3.931 1.00 88.69 271 SER A CA 1
ATOM 2111 C C . SER A 1 271 ? 22.192 -5.039 -5.357 1.00 88.69 271 SER A C 1
ATOM 2113 O O . SER A 1 271 ? 23.019 -5.440 -6.172 1.00 88.69 271 SER A O 1
ATOM 2115 N N . ILE A 1 272 ? 21.230 -4.162 -5.646 1.00 84.75 272 ILE A N 1
ATOM 2116 C CA . ILE A 1 272 ? 21.048 -3.458 -6.923 1.00 84.75 272 ILE A CA 1
ATOM 2117 C C . ILE A 1 272 ? 21.527 -2.026 -6.744 1.00 84.75 272 ILE A C 1
ATOM 2119 O O . ILE A 1 272 ? 22.265 -1.509 -7.603 1.00 84.75 272 ILE A O 1
#

pLDDT: mean 93.99, std 8.76, range [45.31, 98.81]

Radius of gyration: 20.39 Å; chains: 1; bounding box: 58×35×61 Å

Foldseek 3Di:
DDDPDDDDPDDPVVVVVVVVVVVCCVVPNPVVVLVVLLLVLLVVVVVVLLVVLVLLLCLVPQVVNLVVLVVCPDPVNLVVLLVNLLSLLSNLQSLVLVLCCPQVVPPPSVVSNVVSVVVSVVLSVVLVVLLVVQPADDDPVVLVVVLQVQLVVQLVVLCVSCVPDPDDPLVSLLSSLSSSCSRLVSSVSSQCRNHVCSPRRSVNVVVSLVDPVVLVSLLSNLVSSLSNSLVSVLVVCVVPDPDPVVSVVSNVVSVVSSVVSNCSSVCSSVVD

Sequence (272 aa):
MTTAFSAKAPGRWVQSIAGSLRTESKIRGRPFLAAWAHRISGIVLVLYVWFHLLTLSALSDPARFNAYMKVFGSLPFVFLEWLLAVPVIYHALNGGRLILYELFQNRRDEIVLKWAIGLGGLYTLLLGLFMVAGDQQISAPLFWVYTAAASGCLTYIVISKLRISGASIFWKLQRISGGFLFLTASAHMLFMHLNPSTGHDAQVIIARMGNPFIKLVDVALLAAVLYHGAYGLYSIARDYLSSAKVMTAAAALLFGVNLIFAWVGLKLLLSI

Secondary structure (DSSP, 8-state):
-------PPPPHHHHHHHHHHHHHHHHH-HHHHHHHHHHHHHHHHHHHHHHHHHHHGGGGSHHHHHHHHHHHTSHHHHHHHHHHHHHHHHHHHHHHHHHHHHHH----HHHHHHHHHHHHHHHHHHHHHHHHH------HHHHHHHHHHHHHHHHHHHHHHHHT----HHHHHHHHHHHHHHHHHHHHHHHHTTSHHHHH-HHHHHHHHTSHHHHHHHHHHHHHHHHHHHHHHHHHHTTT---HHHHHHHHHHHHHHHHHHHHHHHHHHHH-